Protein AF-0000000087535289 (afdb_homodimer)

Radius of gyration: 21.06 Å; Cα contacts (8 Å, |Δi|>4): 616; chains: 2; bounding box: 40×58×41 Å

Solvent-accessible surface area (backbone atoms only — not comparable to full-atom values): 17801 Å² total; per-residue (Å²): 104,46,40,67,50,46,53,49,51,35,57,77,65,70,49,74,66,48,78,40,79,44,72,70,62,78,38,67,66,52,47,69,68,46,81,62,96,52,69,89,23,32,51,33,56,45,58,28,19,29,80,80,69,73,44,33,35,36,41,37,36,50,59,49,60,82,82,55,64,70,59,48,24,66,76,67,70,53,60,63,71,44,66,51,50,65,64,51,36,33,72,41,31,62,34,53,88,73,19,60,31,79,62,20,54,78,40,31,84,80,61,52,58,46,36,35,37,36,48,68,35,69,36,94,89,24,31,35,30,40,25,43,44,32,46,42,33,36,35,34,31,44,33,67,54,53,51,48,54,45,42,74,70,71,33,65,79,43,77,39,83,85,129,104,48,40,67,50,46,54,49,50,34,58,75,66,71,47,72,67,48,79,41,80,42,72,69,64,77,38,67,66,51,48,70,67,48,79,60,96,52,69,88,24,34,51,33,57,46,58,29,21,30,81,80,68,72,45,33,35,36,40,38,36,50,59,51,60,81,82,54,65,70,59,50,24,67,75,67,71,54,60,64,71,44,66,52,48,67,65,51,37,33,73,41,30,62,34,53,89,74,20,60,32,78,62,21,55,79,39,30,85,81,62,53,59,45,38,36,37,37,47,69,36,69,38,92,90,25,33,36,30,36,26,42,45,32,47,41,33,34,35,35,30,44,32,67,55,54,52,48,54,43,42,75,67,72,34,64,78,42,76,38,83,85,128

Nearest PDB structures (foldseek):
  1vki-assembly1_A  TM=9.176E-01  e=1.930E-18  Agrobacterium fabrum str. C58
  8huz-assembly3_B  TM=9.003E-01  e=1.015E-15  Mus musculus
  8huz-assembly5_D  TM=8.747E-01  e=2.350E-15  Mus musculus
  8huz-assembly2_A  TM=8.535E-01  e=5.806E-15  Mus musculus
  8huz-assembly1_F  TM=8.489E-01  e=6.193E-15  Mus musculus

InterPro domains:
  IPR007214 YbaK/aminoacyl-tRNA synthetase-associated domain [PF04073] (22-148)
  IPR036754 YbaK/aminoacyl-tRNA synthetase-associated domain superfamily [G3DSA:3.90.960.10] (1-163)
  IPR036754 YbaK/aminoacyl-tRNA synthetase-associated domain superfamily [SSF55826] (3-162)
  IPR040285 Prolyl-tRNA editing protein ProX/PRXD1 [PTHR31423] (2-163)

Secondary structure (DSSP, 8-state):
--HHHHHHHHHHTT--EEEEE-----SHHHHHHS--S-GGGBEEEEEEEETTS--EEEEEEETT----HHHHHHHHTPPPEEEPPHHHIIIII---TT---GGGGGG-TT--EEEEEEGGGGSTT-EEEE-SSSTTEEEEEEHHHHHHHHHHTT--EEEE---/--HHHHHHHHHHTT--EEEEE-----SHHHHHHS--S-GGGBEEEEEEEETTS--EEEEEEETT----HHHHHHHHTPPPEEEPPHHHIIIII---TT---GGGGGG-TT--EEEEEEGGGGSTT-EEEE-SSSTTEEEEEEHHHHHHHHHHTT--EEEE---

Structure (mmCIF, N/CA/C/O backbone):
data_AF-0000000087535289-model_v1
#
loop_
_entity.id
_entity.type
_entity.pdbx_description
1 polymer 'Prolyl-tRNA deacylase proX'
#
loop_
_atom_site.group_PDB
_atom_site.id
_atom_site.type_symbol
_atom_site.label_atom_id
_atom_site.label_alt_id
_atom_site.label_comp_id
_atom_site.label_asym_id
_atom_site.label_entity_id
_atom_site.label_seq_id
_atom_site.pdbx_PDB_ins_code
_atom_site.Cartn_x
_atom_site.Cartn_y
_atom_site.Cartn_z
_atom_site.occupancy
_atom_site.B_iso_or_equiv
_atom_site.auth_seq_id
_atom_site.auth_comp_id
_atom_site.auth_asym_id
_atom_site.auth_atom_id
_atom_site.pdbx_PDB_model_num
ATOM 1 N N . MET A 1 1 ? 6.93 -25.406 -0.529 1 95.94 1 MET A N 1
ATOM 2 C CA . MET A 1 1 ? 8.25 -24.781 -0.531 1 95.94 1 MET A CA 1
ATOM 3 C C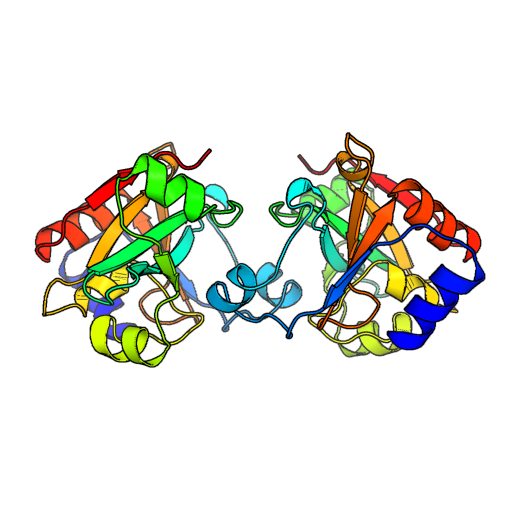 . MET A 1 1 ? 8.25 -23.531 0.346 1 95.94 1 MET A C 1
ATOM 5 O O . MET A 1 1 ? 7.301 -22.75 0.328 1 95.94 1 MET A O 1
ATOM 9 N N . ASN A 1 2 ? 9.273 -23.469 1.244 1 97.62 2 ASN A N 1
ATOM 10 C CA . ASN A 1 2 ? 9.516 -22.266 2.01 1 97.62 2 ASN A CA 1
ATOM 11 C C . ASN A 1 2 ? 10.539 -21.359 1.319 1 97.62 2 ASN A C 1
ATOM 13 O O . ASN A 1 2 ? 10.914 -21.609 0.173 1 97.62 2 ASN A O 1
ATOM 17 N N . LYS A 1 3 ? 10.93 -20.328 1.919 1 98.31 3 LYS A N 1
ATOM 18 C CA . LYS A 1 3 ? 11.836 -19.328 1.356 1 98.31 3 LYS A CA 1
ATOM 19 C C . LYS A 1 3 ? 13.125 -19.969 0.853 1 98.31 3 LYS A C 1
ATOM 21 O O . LYS A 1 3 ? 13.531 -19.75 -0.289 1 98.31 3 LYS A O 1
ATOM 26 N N . GLN A 1 4 ? 13.719 -20.797 1.695 1 98.44 4 GLN A N 1
ATOM 27 C CA . GLN A 1 4 ? 14.969 -21.453 1.33 1 98.44 4 GLN A CA 1
ATOM 28 C C . GLN A 1 4 ? 14.773 -22.406 0.163 1 98.44 4 GLN A C 1
ATOM 30 O O . GLN A 1 4 ? 15.633 -22.516 -0.713 1 98.44 4 GLN A O 1
ATOM 35 N N . ASP A 1 5 ? 13.664 -23.078 0.192 1 98.56 5 ASP A N 1
ATOM 36 C CA . ASP A 1 5 ? 13.344 -23.969 -0.914 1 98.56 5 ASP A CA 1
ATOM 37 C C . ASP A 1 5 ? 13.266 -23.203 -2.234 1 98.56 5 ASP A C 1
ATOM 39 O O . ASP A 1 5 ? 13.727 -23.703 -3.268 1 98.56 5 ASP A O 1
ATOM 43 N N . ILE A 1 6 ? 12.688 -22.016 -2.199 1 98.62 6 ILE A N 1
ATOM 44 C CA . ILE A 1 6 ? 12.57 -21.203 -3.396 1 98.62 6 ILE A CA 1
ATOM 45 C C . ILE A 1 6 ? 13.953 -20.797 -3.887 1 98.62 6 ILE A C 1
ATOM 47 O O . ILE A 1 6 ? 14.258 -20.906 -5.078 1 98.62 6 ILE A O 1
ATOM 51 N N . TYR A 1 7 ? 14.812 -20.359 -2.949 1 98.62 7 TYR A N 1
ATOM 52 C CA . TYR A 1 7 ? 16.172 -19.984 -3.324 1 98.62 7 TYR A CA 1
ATOM 53 C C . TYR A 1 7 ? 16.891 -21.141 -3.977 1 98.62 7 TYR A C 1
ATOM 55 O O . TYR A 1 7 ? 17.531 -20.984 -5.023 1 98.62 7 TYR A O 1
ATOM 63 N N . ASN A 1 8 ? 16.781 -22.312 -3.373 1 98.62 8 ASN A N 1
ATOM 64 C CA . ASN A 1 8 ? 17.422 -23.5 -3.912 1 98.62 8 ASN A CA 1
ATOM 65 C C . ASN A 1 8 ? 16.906 -23.844 -5.301 1 98.62 8 ASN A C 1
ATOM 67 O O . ASN A 1 8 ? 17.672 -24.172 -6.199 1 98.62 8 ASN A O 1
ATOM 71 N N . TYR A 1 9 ? 15.602 -23.75 -5.402 1 98.44 9 TYR A N 1
ATOM 72 C CA . TYR A 1 9 ? 14.969 -24.047 -6.684 1 98.44 9 TYR A CA 1
ATOM 73 C C . TYR A 1 9 ? 15.508 -23.141 -7.781 1 98.44 9 TYR A C 1
ATOM 75 O O . TYR A 1 9 ? 15.859 -23.609 -8.867 1 98.44 9 TYR A O 1
ATOM 83 N N . LEU A 1 10 ? 15.602 -21.828 -7.547 1 98.62 10 LEU A N 1
ATOM 84 C CA . LEU A 1 10 ? 16.078 -20.875 -8.539 1 98.62 10 LEU A CA 1
ATOM 85 C C . LEU A 1 10 ? 17.531 -21.141 -8.891 1 98.62 10 LEU A C 1
ATOM 87 O O . LEU A 1 10 ? 17.906 -21.109 -10.062 1 98.62 10 LEU A O 1
ATOM 91 N N . LYS A 1 11 ? 18.281 -21.438 -7.891 1 98.38 11 LYS A N 1
ATOM 92 C CA . LYS A 1 11 ? 19.703 -21.719 -8.086 1 98.38 11 LYS A CA 1
ATOM 93 C C . LYS A 1 11 ? 19.922 -23.016 -8.859 1 98.38 11 LYS A C 1
ATOM 95 O O . LYS A 1 11 ? 20.672 -23.047 -9.844 1 98.38 11 LYS A O 1
ATOM 100 N N . GLU A 1 12 ? 19.281 -24.031 -8.477 1 98.12 12 GLU A N 1
ATOM 101 C CA . GLU A 1 12 ? 19.438 -25.359 -9.078 1 98.12 12 GLU A CA 1
ATOM 102 C C . GLU A 1 12 ? 18.984 -25.359 -10.539 1 98.12 12 GLU A C 1
ATOM 104 O O . GLU A 1 12 ? 19.516 -26.125 -11.352 1 98.12 12 GLU A O 1
ATOM 109 N N . ASN A 1 13 ? 18.031 -24.516 -10.836 1 98.06 13 ASN A N 1
ATOM 110 C CA . ASN A 1 13 ? 17.531 -24.453 -12.203 1 98.06 13 ASN A CA 1
ATOM 111 C C . ASN A 1 13 ? 18.188 -23.344 -13 1 98.06 13 ASN A C 1
ATOM 113 O O . ASN A 1 13 ? 17.781 -23.031 -14.117 1 98.06 13 ASN A O 1
ATOM 117 N N . ASN A 1 14 ? 19.203 -22.719 -12.477 1 98.25 14 ASN A N 1
ATOM 118 C CA . ASN A 1 14 ? 20.016 -21.672 -13.109 1 98.25 14 ASN A CA 1
ATOM 119 C C . ASN A 1 14 ? 19.141 -20.516 -13.609 1 98.25 14 ASN A C 1
ATOM 121 O O . ASN A 1 14 ? 19.312 -20.047 -14.734 1 98.25 14 ASN A O 1
ATOM 125 N N . ILE A 1 15 ? 18.188 -20.172 -12.805 1 98.62 15 ILE A N 1
ATOM 126 C CA . ILE A 1 15 ? 17.312 -19.047 -13.133 1 98.62 15 ILE A CA 1
ATOM 127 C C . ILE A 1 15 ? 17.906 -17.75 -12.586 1 98.62 15 ILE A C 1
ATOM 129 O O . ILE A 1 15 ? 18.219 -17.656 -11.391 1 98.62 15 ILE A O 1
ATOM 133 N N . TRP A 1 16 ? 18.062 -16.766 -13.453 1 98.75 16 TRP A N 1
ATOM 134 C CA . TRP A 1 16 ? 18.594 -15.477 -13.008 1 98.75 16 TRP A CA 1
ATOM 135 C C . TRP A 1 16 ? 17.688 -14.852 -11.945 1 98.75 16 TRP A C 1
ATOM 137 O O . TRP A 1 16 ? 16.469 -14.828 -12.102 1 98.75 16 TRP A O 1
ATOM 147 N N . HIS A 1 17 ? 18.266 -14.43 -10.938 1 98.81 17 HIS A N 1
ATOM 148 C CA . HIS A 1 17 ? 17.516 -13.734 -9.906 1 98.81 17 HIS A CA 1
ATOM 149 C C . HIS A 1 17 ? 18.422 -12.859 -9.047 1 98.81 17 HIS A C 1
ATOM 151 O O . HIS A 1 17 ? 19.641 -13.078 -9 1 98.81 17 HIS A O 1
ATOM 157 N N . GLU A 1 18 ? 17.875 -11.828 -8.516 1 98.38 18 GLU A N 1
ATOM 158 C CA . GLU A 1 18 ? 18.469 -11.023 -7.453 1 98.38 18 GLU A CA 1
ATOM 159 C C . GLU A 1 18 ? 17.609 -11.047 -6.195 1 98.38 18 GLU A C 1
ATOM 161 O O . GLU A 1 18 ? 16.391 -11.195 -6.281 1 98.38 18 GLU A O 1
ATOM 166 N N . ILE A 1 19 ? 18.297 -10.953 -5.031 1 98.19 19 ILE A N 1
ATOM 167 C CA . ILE A 1 19 ? 17.562 -11.016 -3.768 1 98.19 19 ILE A CA 1
ATOM 168 C C . ILE A 1 19 ? 17.797 -9.719 -2.984 1 98.19 19 ILE A C 1
ATOM 170 O O . ILE A 1 19 ? 18.922 -9.234 -2.881 1 98.19 19 ILE A O 1
ATOM 174 N N . THR A 1 20 ? 16.688 -9.141 -2.562 1 97.56 20 THR A N 1
ATOM 175 C CA . THR A 1 20 ? 16.719 -8.078 -1.571 1 97.56 20 THR A CA 1
ATOM 176 C C . THR A 1 20 ? 16.156 -8.555 -0.238 1 97.56 20 THR A C 1
ATOM 178 O O . THR A 1 20 ? 14.953 -8.789 -0.118 1 97.56 20 THR A O 1
ATOM 181 N N . GLU A 1 21 ? 17.016 -8.703 0.751 1 97.38 21 GLU A N 1
ATOM 182 C CA . GLU A 1 21 ? 16.547 -9.047 2.09 1 97.38 21 GLU A CA 1
ATOM 183 C C . GLU A 1 21 ? 16.062 -7.805 2.834 1 97.38 21 GLU A C 1
ATOM 185 O O . GLU A 1 21 ? 16.672 -6.734 2.729 1 97.38 21 GLU A O 1
ATOM 190 N N . HIS A 1 22 ? 15.008 -7.961 3.551 1 96.75 22 HIS A N 1
ATOM 191 C CA . HIS A 1 22 ? 14.445 -6.867 4.336 1 96.75 22 HIS A CA 1
ATOM 192 C C . HIS A 1 22 ? 13.586 -7.395 5.48 1 96.75 22 HIS A C 1
ATOM 194 O O . HIS A 1 22 ? 13.289 -8.594 5.539 1 96.75 22 HIS A O 1
ATOM 200 N N . LYS A 1 23 ? 13.258 -6.551 6.41 1 94.62 23 LYS A N 1
ATOM 201 C CA . LYS A 1 23 ? 12.281 -6.914 7.43 1 94.62 23 LYS A CA 1
ATOM 202 C C . LYS A 1 23 ? 10.867 -6.93 6.848 1 94.62 23 LYS A C 1
ATOM 204 O O . LYS A 1 23 ? 10.625 -6.375 5.777 1 94.62 23 LYS A O 1
ATOM 209 N N . ALA A 1 24 ? 9.969 -7.637 7.488 1 93.25 24 ALA A N 1
ATOM 210 C CA . ALA A 1 24 ? 8.562 -7.516 7.109 1 93.25 24 ALA A CA 1
ATOM 211 C C . ALA A 1 24 ? 8.086 -6.074 7.238 1 93.25 24 ALA A C 1
ATOM 213 O O . ALA A 1 24 ? 8.445 -5.375 8.188 1 93.25 24 ALA A O 1
ATOM 214 N N . VAL A 1 25 ? 7.359 -5.602 6.238 1 88.5 25 VAL A N 1
ATOM 215 C CA . VAL A 1 25 ? 6.957 -4.199 6.176 1 88.5 25 VAL A CA 1
ATOM 216 C C . VAL A 1 25 ? 5.473 -4.074 6.52 1 88.5 25 VAL A C 1
ATOM 218 O O . VAL A 1 25 ? 4.633 -4.754 5.926 1 88.5 25 VAL A O 1
ATOM 221 N N . TYR A 1 26 ? 5.215 -3.129 7.484 1 83 26 TYR A N 1
ATOM 222 C CA . TYR A 1 26 ? 3.826 -3.012 7.918 1 83 26 TYR A CA 1
ATOM 223 C C . TYR A 1 26 ? 3.352 -1.565 7.84 1 83 26 TYR A C 1
ATOM 225 O O . TYR A 1 26 ? 2.176 -1.277 8.078 1 83 26 TYR A O 1
ATOM 233 N N . ASN A 1 27 ? 4.312 -0.679 7.52 1 84.81 27 ASN A N 1
ATOM 234 C CA . ASN A 1 27 ? 3.971 0.733 7.398 1 84.81 27 ASN A CA 1
ATOM 235 C C . ASN A 1 27 ? 4.848 1.436 6.363 1 84.81 27 ASN A C 1
ATOM 237 O O . ASN A 1 27 ? 5.797 0.846 5.844 1 84.81 27 ASN A O 1
ATOM 241 N N . MET A 1 28 ? 4.555 2.613 6.133 1 86.25 28 MET A N 1
ATOM 242 C CA . MET A 1 28 ? 5.215 3.357 5.062 1 86.25 28 MET A CA 1
ATOM 243 C C . MET A 1 28 ? 6.684 3.602 5.398 1 86.25 28 MET A C 1
ATOM 245 O O . MET A 1 28 ? 7.535 3.576 4.512 1 86.25 28 MET A O 1
ATOM 249 N N . ALA A 1 29 ? 6.961 3.908 6.625 1 86.75 29 ALA A N 1
ATOM 250 C CA . ALA A 1 29 ? 8.344 4.141 7.031 1 86.75 29 ALA A CA 1
ATOM 251 C C . ALA A 1 29 ? 9.211 2.906 6.777 1 86.75 29 ALA A C 1
ATOM 253 O O . ALA A 1 29 ? 10.305 3.012 6.227 1 86.75 29 ALA A O 1
ATOM 254 N N . GLU A 1 30 ? 8.648 1.807 7.133 1 88.06 30 GLU A N 1
ATOM 255 C CA . GLU A 1 30 ? 9.344 0.543 6.902 1 88.06 30 GLU A CA 1
ATOM 256 C C . GLU A 1 30 ? 9.484 0.254 5.41 1 88.06 30 GLU A C 1
ATOM 258 O O . GLU A 1 30 ? 10.516 -0.251 4.965 1 88.06 30 GLU A O 1
ATOM 263 N N . LEU A 1 31 ? 8.461 0.57 4.695 1 86.5 31 LEU A N 1
ATOM 264 C CA . LEU A 1 31 ? 8.492 0.37 3.25 1 86.5 31 LEU A CA 1
ATOM 265 C C . LEU A 1 31 ? 9.609 1.191 2.613 1 86.5 31 LEU A C 1
ATOM 267 O O . LEU A 1 31 ? 10.312 0.706 1.727 1 86.5 31 LEU A O 1
ATOM 271 N N . ALA A 1 32 ? 9.773 2.336 3.062 1 81.75 32 ALA A N 1
ATOM 272 C CA . ALA A 1 32 ? 10.758 3.258 2.5 1 81.75 32 ALA A CA 1
ATOM 273 C C . ALA A 1 32 ? 12.18 2.785 2.789 1 81.75 32 ALA A C 1
ATOM 275 O O . ALA A 1 32 ? 13.133 3.201 2.119 1 81.75 32 ALA A O 1
ATOM 276 N N . GLU A 1 33 ? 12.32 1.95 3.777 1 84.94 33 GLU A N 1
ATOM 277 C CA . GLU A 1 33 ? 13.633 1.439 4.164 1 84.94 33 GLU A CA 1
ATOM 278 C C . GLU A 1 33 ? 14.055 0.27 3.281 1 84.94 33 GLU A C 1
ATOM 280 O O . GLU A 1 33 ? 15.219 -0.125 3.275 1 84.94 33 GLU A O 1
ATOM 285 N N . VAL A 1 34 ? 13.086 -0.25 2.639 1 88 34 VAL A N 1
ATOM 286 C CA . VAL A 1 34 ? 13.375 -1.396 1.782 1 88 34 VAL A CA 1
ATOM 287 C C . VAL A 1 34 ? 14 -0.917 0.472 1 88 34 VAL A C 1
ATOM 289 O O . VAL A 1 34 ? 13.43 -0.073 -0.221 1 88 34 VAL A O 1
ATOM 292 N N . ASP A 1 35 ? 15.164 -1.451 0.201 1 86.5 35 ASP A N 1
ATOM 293 C CA . ASP A 1 35 ? 15.789 -1.173 -1.085 1 86.5 35 ASP A CA 1
ATOM 294 C C . ASP A 1 35 ? 15.008 -1.812 -2.23 1 86.5 35 ASP A C 1
ATOM 296 O O . ASP A 1 35 ? 14.688 -3 -2.18 1 86.5 35 ASP A O 1
ATOM 300 N N . THR A 1 36 ? 14.641 -0.962 -3.139 1 89.06 36 THR A N 1
ATOM 301 C CA . THR A 1 36 ? 13.938 -1.449 -4.316 1 89.06 36 THR A CA 1
ATOM 302 C C . THR A 1 36 ? 14.695 -1.099 -5.59 1 89.06 36 THR A C 1
ATOM 304 O O . THR A 1 36 ? 14.477 -0.042 -6.184 1 89.06 36 THR A O 1
ATOM 307 N N . PRO A 1 37 ? 15.578 -1.995 -5.938 1 93.38 37 PRO A N 1
ATOM 308 C CA . PRO A 1 37 ? 16.422 -1.711 -7.109 1 93.38 37 PRO A CA 1
ATOM 309 C C . PRO A 1 37 ? 15.594 -1.513 -8.383 1 93.38 37 PRO A C 1
ATOM 311 O O . PRO A 1 37 ? 16.047 -0.83 -9.305 1 93.38 37 PRO A O 1
ATOM 314 N N . TYR A 1 38 ? 14.43 -2.084 -8.469 1 94.19 38 TYR A N 1
ATOM 315 C CA . TYR A 1 38 ? 13.547 -1.966 -9.625 1 94.19 38 TYR A CA 1
ATOM 316 C C . TYR A 1 38 ? 12.141 -1.547 -9.195 1 94.19 38 TYR A C 1
ATOM 318 O O . TYR A 1 38 ? 11.211 -2.355 -9.227 1 94.19 38 TYR A O 1
ATOM 326 N N . PRO A 1 39 ? 11.914 -0.285 -8.938 1 89.88 39 PRO A N 1
ATOM 327 C CA . PRO A 1 39 ? 10.625 0.168 -8.398 1 89.88 39 PRO A CA 1
ATOM 328 C C . PRO A 1 39 ? 9.453 -0.138 -9.328 1 89.88 39 PRO A C 1
ATOM 330 O O . PRO A 1 39 ? 8.352 -0.431 -8.859 1 89.88 39 PRO A O 1
ATOM 333 N N . GLU A 1 40 ? 9.695 -0.127 -10.617 1 91.06 40 GLU A N 1
ATOM 334 C CA . GLU A 1 40 ? 8.641 -0.339 -11.602 1 91.06 40 GLU A CA 1
ATOM 335 C C . GLU A 1 40 ? 8.266 -1.814 -11.695 1 91.06 40 GLU A C 1
ATOM 337 O O . GLU A 1 40 ? 7.242 -2.162 -12.297 1 91.06 40 GLU A O 1
ATOM 342 N N . ALA A 1 41 ? 9.078 -2.664 -11.094 1 96 41 ALA A N 1
ATOM 343 C CA . ALA A 1 41 ? 8.867 -4.105 -11.203 1 96 41 ALA A CA 1
ATOM 344 C C . ALA A 1 41 ? 8.242 -4.664 -9.93 1 96 41 ALA A C 1
ATOM 346 O O . ALA A 1 41 ? 7.934 -5.855 -9.852 1 96 41 ALA A O 1
ATOM 347 N N . ASP A 1 42 ? 8.016 -3.801 -8.938 1 94.38 42 ASP A N 1
ATOM 348 C CA . ASP A 1 42 ? 7.426 -4.246 -7.68 1 94.38 42 ASP A CA 1
ATOM 349 C C . ASP A 1 42 ? 5.992 -4.723 -7.887 1 94.38 42 ASP A C 1
ATOM 351 O O . ASP A 1 42 ? 5.199 -4.051 -8.547 1 94.38 42 ASP A O 1
ATOM 355 N N . ALA A 1 43 ? 5.711 -5.867 -7.289 1 96.06 43 ALA A N 1
ATOM 356 C CA . ALA A 1 43 ? 4.398 -6.457 -7.547 1 96.06 43 ALA A CA 1
ATOM 357 C C . ALA A 1 43 ? 3.568 -6.523 -6.27 1 96.06 43 ALA A C 1
ATOM 359 O O . ALA A 1 43 ? 4.117 -6.613 -5.168 1 96.06 43 ALA A O 1
ATOM 360 N N . LYS A 1 44 ? 2.328 -6.398 -6.523 1 92.94 44 LYS A N 1
ATOM 361 C CA . LYS A 1 44 ? 1.283 -6.66 -5.535 1 92.94 44 LYS A CA 1
ATOM 362 C C . LYS A 1 44 ? 0.438 -7.867 -5.938 1 92.94 44 LYS A C 1
ATOM 364 O O . LYS A 1 44 ? 0.204 -8.102 -7.125 1 92.94 44 LYS A O 1
ATOM 369 N N . ASN A 1 45 ? 0.001 -8.641 -4.918 1 96.62 45 ASN A N 1
ATOM 370 C CA . ASN A 1 45 ? -0.668 -9.906 -5.184 1 96.62 45 ASN A CA 1
ATOM 371 C C . ASN A 1 45 ? -1.987 -10.016 -4.422 1 96.62 45 ASN A C 1
ATOM 373 O O . ASN A 1 45 ? -2.031 -9.789 -3.213 1 96.62 45 ASN A O 1
ATOM 377 N N . LEU A 1 46 ? -3.021 -10.344 -5.121 1 96.94 46 LEU A N 1
ATOM 378 C CA . LEU A 1 46 ? -4.336 -10.578 -4.535 1 96.94 46 LEU A CA 1
ATOM 379 C C . LEU A 1 46 ? -4.746 -12.039 -4.68 1 96.94 46 LEU A C 1
ATOM 381 O O . LEU A 1 46 ? -4.77 -12.57 -5.793 1 96.94 46 LEU A O 1
ATOM 385 N N . PHE A 1 47 ? -5.004 -12.68 -3.555 1 98.12 47 PHE A N 1
ATOM 386 C CA . PHE A 1 47 ? -5.504 -14.047 -3.543 1 98.12 47 PHE A CA 1
ATOM 387 C C . PHE A 1 47 ? -7 -1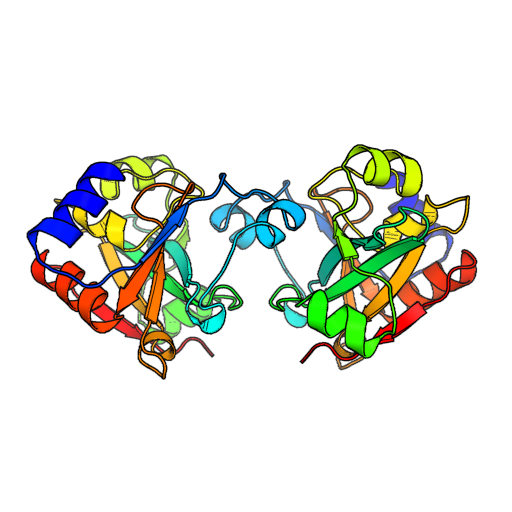4.078 -3.252 1 98.12 47 PHE A C 1
ATOM 389 O O . PHE A 1 47 ? -7.422 -13.812 -2.123 1 98.12 47 PHE A O 1
ATOM 396 N N . VAL A 1 48 ? -7.762 -14.391 -4.332 1 97.94 48 VAL A N 1
ATOM 397 C CA . VAL A 1 48 ? -9.211 -14.273 -4.234 1 97.94 48 VAL A CA 1
ATOM 398 C C . VAL A 1 48 ? -9.867 -15.594 -4.637 1 97.94 48 VAL A C 1
ATOM 400 O O . VAL A 1 48 ? -9.203 -16.484 -5.184 1 97.94 48 VAL A O 1
ATOM 403 N N . ARG A 1 49 ? -11.102 -15.695 -4.258 1 97.56 49 ARG A N 1
ATOM 404 C CA . ARG A 1 49 ? -11.867 -16.906 -4.562 1 97.56 49 ARG A CA 1
ATOM 405 C C . ARG A 1 49 ? -13.273 -16.547 -5.055 1 97.56 49 ARG A C 1
ATOM 407 O O . ARG A 1 49 ? -13.766 -15.453 -4.797 1 97.56 49 ARG A O 1
ATOM 414 N N . ASP A 1 50 ? -13.82 -17.5 -5.82 1 96.31 50 ASP A N 1
ATOM 415 C CA . ASP A 1 50 ? -15.203 -17.297 -6.246 1 96.31 50 ASP A CA 1
ATOM 416 C C . ASP A 1 50 ? -16.188 -17.578 -5.109 1 96.31 50 ASP A C 1
ATOM 418 O O . ASP A 1 50 ? -15.789 -18.094 -4.059 1 96.31 50 ASP A O 1
ATOM 422 N N . ASP A 1 51 ? -17.422 -17.188 -5.273 1 94.5 51 ASP A N 1
ATOM 423 C CA . ASP A 1 51 ? -18.422 -17.266 -4.215 1 94.5 51 ASP A CA 1
ATOM 424 C C . ASP A 1 51 ? -18.781 -18.719 -3.9 1 94.5 51 ASP A C 1
ATOM 426 O O . ASP A 1 51 ? -19.328 -19 -2.832 1 94.5 51 ASP A O 1
ATOM 430 N N . LYS A 1 52 ? -18.391 -19.625 -4.812 1 91.88 52 LYS A N 1
ATOM 431 C CA . LYS A 1 52 ? -18.656 -21.031 -4.578 1 91.88 52 LYS A CA 1
ATOM 432 C C . LYS A 1 52 ? -17.453 -21.703 -3.891 1 91.88 52 LYS A C 1
ATOM 434 O O . LYS A 1 52 ? -17.531 -22.859 -3.504 1 91.88 52 LYS A O 1
ATOM 439 N N . LYS A 1 53 ? -16.422 -20.922 -3.723 1 87.81 53 LYS A N 1
ATOM 440 C CA . LYS A 1 53 ? -15.211 -21.391 -3.066 1 87.81 53 LYS A CA 1
ATOM 441 C C . LYS A 1 53 ? -14.625 -22.609 -3.779 1 87.81 53 LYS A C 1
ATOM 443 O O . LYS A 1 53 ? -14.102 -23.516 -3.137 1 87.81 53 LYS A O 1
ATOM 448 N N . LYS A 1 54 ? -14.812 -22.609 -5.039 1 89.94 54 LYS A N 1
ATOM 449 C CA . LYS A 1 54 ? -14.32 -23.719 -5.848 1 89.94 54 LYS A CA 1
ATOM 450 C C . LYS A 1 54 ? -13.078 -23.312 -6.633 1 89.94 54 LYS A C 1
ATOM 452 O O . LYS A 1 54 ? -12.227 -24.156 -6.934 1 89.94 54 LYS A O 1
ATOM 457 N N . ASN A 1 55 ? -13.102 -22.156 -6.988 1 94.94 55 ASN A N 1
ATOM 458 C CA . ASN A 1 55 ? -11.984 -21.625 -7.77 1 94.94 55 ASN A CA 1
ATOM 459 C C . ASN A 1 55 ? -11.242 -20.516 -7.02 1 94.94 55 ASN A C 1
ATOM 461 O O . ASN A 1 55 ? -11.867 -19.688 -6.352 1 94.94 55 ASN A O 1
ATOM 465 N N . PHE A 1 56 ? -9.922 -20.609 -7.113 1 98.25 56 PHE A N 1
ATOM 466 C CA . PHE A 1 56 ? -9.047 -19.609 -6.523 1 98.25 56 PHE A CA 1
ATOM 467 C C . PHE A 1 56 ? -8.258 -18.875 -7.602 1 98.25 56 PHE A C 1
ATOM 469 O O . PHE A 1 56 ? -7.895 -19.469 -8.617 1 98.25 56 PHE A O 1
ATOM 476 N N . TYR A 1 57 ? -8.062 -17.594 -7.348 1 98.31 57 TYR A N 1
ATOM 477 C CA . TYR A 1 57 ? -7.363 -16.75 -8.305 1 98.31 57 TYR A CA 1
ATOM 478 C C . TYR A 1 57 ? -6.246 -15.961 -7.629 1 98.31 57 TYR A C 1
ATOM 480 O O . TYR A 1 57 ? -6.418 -15.453 -6.52 1 98.31 57 TYR A O 1
ATOM 488 N N . LEU A 1 58 ? -5.141 -15.938 -8.289 1 98.56 58 LEU A N 1
ATOM 489 C CA . LEU A 1 58 ? -4.031 -15.07 -7.902 1 98.56 58 LEU A CA 1
ATOM 490 C C . LEU A 1 58 ? -3.795 -13.984 -8.945 1 98.56 58 LEU A C 1
ATOM 492 O O . LEU A 1 58 ? -3.502 -14.289 -10.109 1 98.56 58 LEU A O 1
ATOM 496 N N . ILE A 1 59 ? -3.992 -12.766 -8.5 1 97.81 59 ILE A N 1
ATOM 497 C CA . ILE A 1 59 ? -3.84 -11.625 -9.391 1 97.81 59 ILE A CA 1
ATOM 498 C C . ILE A 1 59 ? -2.594 -10.828 -9.008 1 97.81 59 ILE A C 1
ATOM 500 O O . ILE A 1 59 ? -2.496 -10.32 -7.887 1 97.81 59 ILE A O 1
ATOM 504 N N . THR A 1 60 ? -1.614 -10.742 -9.93 1 97.94 60 THR A N 1
ATOM 505 C CA . THR A 1 60 ? -0.377 -10.008 -9.703 1 97.94 60 THR A CA 1
ATOM 506 C C . THR A 1 60 ? -0.326 -8.75 -10.562 1 97.94 60 THR A C 1
ATOM 508 O O . THR A 1 60 ? -0.369 -8.828 -11.789 1 97.94 60 THR A O 1
ATOM 511 N N . VAL A 1 61 ? -0.278 -7.582 -9.867 1 96.12 61 VAL A N 1
ATOM 512 C CA . VAL A 1 61 ? -0.254 -6.285 -10.539 1 96.12 61 VAL A CA 1
ATOM 513 C C . VAL A 1 61 ? 0.858 -5.422 -9.945 1 96.12 61 VAL A C 1
ATOM 515 O O . VAL A 1 61 ? 1.482 -5.797 -8.953 1 96.12 61 VAL A O 1
ATOM 518 N N . ARG A 1 62 ? 1.099 -4.324 -10.641 1 93.19 62 ARG A N 1
ATOM 519 C CA . ARG A 1 62 ? 2.072 -3.381 -10.102 1 93.19 62 ARG A CA 1
ATOM 520 C C . ARG A 1 62 ? 1.667 -2.918 -8.703 1 93.19 62 ARG A C 1
ATOM 522 O O . ARG A 1 62 ? 0.481 -2.725 -8.43 1 93.19 62 ARG A O 1
ATOM 529 N N . GLY A 1 63 ? 2.643 -2.666 -7.895 1 89.5 63 GLY A N 1
ATOM 530 C CA . GLY A 1 63 ? 2.436 -2.33 -6.496 1 89.5 63 GLY A CA 1
ATOM 531 C C . GLY A 1 63 ? 1.557 -1.109 -6.301 1 89.5 63 GLY A C 1
ATOM 532 O O . GLY A 1 63 ? 0.848 -1.004 -5.297 1 89.5 63 GLY A O 1
ATOM 533 N N . ASP A 1 64 ? 1.521 -0.231 -7.246 1 82.56 64 ASP A N 1
ATOM 534 C CA . ASP A 1 64 ? 0.804 1.029 -7.082 1 82.56 64 ASP A CA 1
ATOM 535 C C . ASP A 1 64 ? -0.571 0.968 -7.742 1 82.56 64 ASP A C 1
ATOM 537 O O . ASP A 1 64 ? -1.321 1.946 -7.719 1 82.56 64 ASP A O 1
ATOM 541 N N . LYS A 1 65 ? -0.91 -0.214 -8.219 1 85.5 65 LYS A N 1
ATOM 542 C CA . LYS A 1 65 ? -2.176 -0.343 -8.938 1 85.5 65 LYS A CA 1
ATOM 543 C C . LYS A 1 65 ? -3.285 -0.834 -8.008 1 85.5 65 LYS A C 1
ATOM 545 O O . LYS A 1 65 ? -3.053 -1.694 -7.156 1 85.5 65 LYS A O 1
ATOM 550 N N . ARG A 1 66 ? -4.453 -0.181 -8.227 1 82.31 66 ARG A N 1
ATOM 551 C CA . ARG A 1 66 ? -5.648 -0.668 -7.547 1 82.31 66 ARG A CA 1
ATOM 552 C C . ARG A 1 66 ? -6.418 -1.648 -8.43 1 82.31 66 ARG A C 1
ATOM 554 O O . ARG A 1 66 ? -6.555 -1.432 -9.633 1 82.31 66 ARG A O 1
ATOM 561 N N . VAL A 1 67 ? -6.871 -2.73 -7.82 1 88.31 67 VAL A N 1
ATOM 562 C CA . VAL A 1 67 ? -7.648 -3.717 -8.57 1 88.31 67 VAL A CA 1
ATOM 563 C C . VAL A 1 67 ? -9.109 -3.648 -8.148 1 88.31 67 VAL A C 1
ATOM 565 O O . VAL A 1 67 ? -9.438 -3.799 -6.965 1 88.31 67 VAL A O 1
ATOM 568 N N . ASN A 1 68 ? -9.938 -3.336 -9.133 1 87.06 68 ASN A N 1
ATOM 569 C CA . ASN A 1 68 ? -11.383 -3.43 -8.953 1 87.06 68 ASN A CA 1
ATOM 570 C C . ASN A 1 68 ? -11.898 -4.832 -9.258 1 87.06 68 ASN A C 1
ATOM 572 O O . ASN A 1 68 ? -11.992 -5.223 -10.422 1 87.06 68 ASN A O 1
ATOM 576 N N . LEU A 1 69 ? -12.312 -5.566 -8.25 1 91.5 69 LEU A N 1
ATOM 577 C CA . LEU A 1 69 ? -12.664 -6.973 -8.414 1 91.5 69 LEU A CA 1
ATOM 578 C C . LEU A 1 69 ? -13.93 -7.117 -9.258 1 91.5 69 LEU A C 1
ATOM 580 O O . LEU A 1 69 ? -14.086 -8.102 -9.984 1 91.5 69 LEU A O 1
ATOM 584 N N . LYS A 1 70 ? -14.805 -6.145 -9.18 1 89.81 70 LYS A N 1
ATOM 585 C CA . LYS A 1 70 ? -16 -6.188 -10.008 1 89.81 70 LYS A CA 1
ATOM 586 C C . LYS A 1 70 ? -15.648 -6.074 -11.492 1 89.81 70 LYS A C 1
ATOM 588 O O . LYS A 1 70 ? -16.172 -6.824 -12.32 1 89.81 70 LYS A O 1
ATOM 593 N N . GLU A 1 71 ? -14.75 -5.117 -11.742 1 90.81 71 GLU A N 1
ATOM 594 C CA . GLU A 1 71 ? -14.312 -4.957 -13.125 1 90.81 71 GLU A CA 1
ATOM 595 C C . GLU A 1 71 ? -13.516 -6.168 -13.602 1 90.81 71 GLU A C 1
ATOM 597 O O . GLU A 1 71 ? -13.641 -6.594 -14.75 1 90.81 71 GLU A O 1
ATOM 602 N N . PHE A 1 72 ? -12.727 -6.664 -12.727 1 94.44 72 PHE A N 1
ATOM 603 C CA . PHE A 1 72 ? -11.938 -7.848 -13.047 1 94.44 72 PHE A CA 1
ATOM 604 C C . PHE A 1 72 ? -12.836 -9.016 -13.414 1 94.44 72 PHE A C 1
ATOM 606 O O . PHE A 1 72 ? -12.594 -9.703 -14.406 1 94.44 72 PHE A O 1
ATOM 613 N N . ARG A 1 73 ? -13.852 -9.234 -12.609 1 94.25 73 ARG A N 1
ATOM 614 C CA . ARG A 1 73 ? -14.812 -10.305 -12.844 1 94.25 73 ARG A CA 1
ATOM 615 C C . ARG A 1 73 ? -15.453 -10.172 -14.219 1 94.25 73 ARG A C 1
ATOM 617 O O . ARG A 1 73 ? -15.539 -11.148 -14.969 1 94.25 73 ARG A O 1
ATOM 624 N N . LYS A 1 74 ? -15.875 -9.008 -14.562 1 94.25 74 LYS A N 1
ATOM 625 C CA . LYS A 1 74 ? -16.516 -8.758 -15.852 1 94.25 74 LYS A CA 1
ATOM 626 C C . LYS A 1 74 ? -15.562 -9.031 -17 1 94.25 74 LYS A C 1
ATOM 628 O O . LYS A 1 74 ? -15.938 -9.672 -18 1 94.25 74 LYS A O 1
ATOM 633 N N . ALA A 1 75 ? -14.383 -8.625 -16.812 1 94.38 75 ALA A N 1
ATOM 634 C CA . ALA A 1 75 ? -13.391 -8.719 -17.875 1 94.38 75 ALA A CA 1
ATOM 635 C C . ALA A 1 75 ? -12.953 -10.164 -18.094 1 94.38 75 ALA A C 1
ATOM 637 O O . ALA A 1 75 ? -12.57 -10.547 -19.203 1 94.38 75 ALA A O 1
ATOM 638 N N . ASN A 1 76 ? -13.039 -10.977 -17.078 1 94.69 76 ASN A N 1
ATOM 639 C CA . ASN A 1 76 ? -12.461 -12.312 -17.172 1 94.69 76 ASN A CA 1
ATOM 640 C C . ASN A 1 76 ? -13.523 -13.391 -17.016 1 9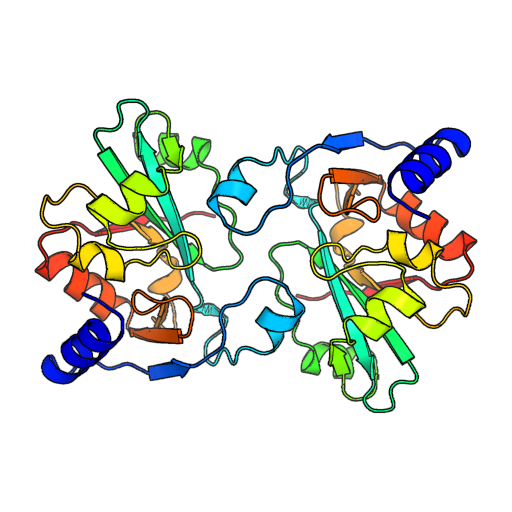4.69 76 ASN A C 1
ATOM 642 O O . ASN A 1 76 ? -13.211 -14.586 -17.062 1 94.69 76 ASN A O 1
ATOM 646 N N . GLY A 1 77 ? -14.711 -12.992 -16.859 1 94.69 77 GLY A N 1
ATOM 647 C CA . GLY A 1 77 ? -15.836 -13.914 -16.828 1 94.69 77 GLY A CA 1
ATOM 648 C C . GLY A 1 77 ? -15.82 -14.828 -15.609 1 94.69 77 GLY A C 1
ATOM 649 O O . GLY A 1 77 ? -16.125 -16.016 -15.719 1 94.69 77 GLY A O 1
ATOM 650 N N . THR A 1 78 ? -15.422 -14.336 -14.469 1 94.5 78 THR A N 1
ATOM 651 C CA . THR A 1 78 ? -15.43 -15.141 -13.25 1 94.5 78 THR A CA 1
ATOM 652 C C . THR A 1 78 ? -16.734 -14.93 -12.477 1 94.5 78 THR A C 1
ATOM 654 O O . THR A 1 78 ? -17.516 -14.039 -12.797 1 94.5 78 THR A O 1
ATOM 657 N N . ARG A 1 79 ? -17.031 -15.797 -11.562 1 95.62 79 ARG A N 1
ATOM 658 C CA . ARG A 1 79 ? -18.078 -15.555 -10.578 1 95.62 79 ARG A CA 1
ATOM 659 C C . ARG A 1 79 ? -17.688 -14.43 -9.625 1 95.62 79 ARG A C 1
ATOM 661 O O . ARG A 1 79 ? -16.547 -13.969 -9.633 1 95.62 79 ARG A O 1
ATOM 668 N N . PRO A 1 80 ? -18.656 -13.984 -8.82 1 95.69 80 PRO A N 1
ATOM 669 C CA . PRO A 1 80 ? -18.281 -12.984 -7.82 1 95.69 80 PRO A CA 1
ATOM 670 C C . PRO A 1 80 ? -17.094 -13.414 -6.977 1 95.69 80 PRO A C 1
ATOM 672 O O . PRO A 1 80 ? -16.969 -14.586 -6.617 1 95.69 80 PRO A O 1
ATOM 675 N N . LEU A 1 81 ? -16.234 -12.438 -6.797 1 96.38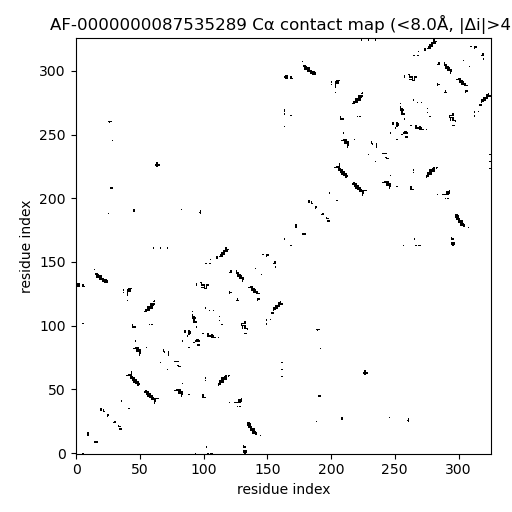 81 LEU A N 1
ATOM 676 C CA . LEU A 1 81 ? -14.961 -12.75 -6.148 1 96.38 81 LEU A CA 1
ATOM 677 C C . LEU A 1 81 ? -14.859 -12.07 -4.785 1 96.38 81 LEU A C 1
ATOM 679 O O . LEU A 1 81 ? -15.352 -10.953 -4.609 1 96.38 81 LEU A O 1
ATOM 683 N N . SER A 1 82 ? -14.297 -12.75 -3.846 1 94.88 82 SER A N 1
ATOM 684 C CA . SER A 1 82 ? -13.867 -12.211 -2.559 1 94.88 82 SER A CA 1
ATOM 685 C C . SER A 1 82 ? -12.5 -12.758 -2.158 1 94.88 82 SER A C 1
ATOM 687 O O . SER A 1 82 ? -12.023 -13.734 -2.744 1 94.88 82 SER A O 1
ATOM 689 N N . PHE A 1 83 ? -11.875 -12.094 -1.26 1 96.31 83 PHE A N 1
ATOM 690 C CA . PHE A 1 83 ? -10.57 -12.57 -0.819 1 96.31 83 PHE A CA 1
ATOM 691 C C . PHE A 1 83 ? -10.688 -13.938 -0.153 1 96.31 83 PHE A C 1
ATOM 693 O O . PHE A 1 83 ? -11.633 -14.18 0.598 1 96.31 83 PHE A O 1
ATOM 700 N N . ALA A 1 84 ? -9.719 -14.734 -0.445 1 96.75 84 ALA A N 1
ATOM 701 C CA . ALA A 1 84 ? -9.672 -16.047 0.201 1 96.75 84 ALA A CA 1
ATOM 702 C C . ALA A 1 84 ? -9.281 -15.914 1.671 1 96.75 84 ALA A C 1
ATOM 704 O O . ALA A 1 84 ? -8.617 -14.953 2.061 1 96.75 84 ALA A O 1
ATOM 705 N N . SER A 1 85 ? -9.695 -16.906 2.504 1 95.19 85 SER A N 1
ATOM 706 C CA . SER A 1 85 ? -9.391 -16.891 3.93 1 95.19 85 SER A CA 1
ATOM 707 C C . SER A 1 85 ? -7.918 -17.188 4.184 1 95.19 85 SER A C 1
ATOM 709 O O . SER A 1 85 ? -7.23 -17.719 3.307 1 95.19 85 SER A O 1
ATOM 711 N N . GLU A 1 86 ? -7.527 -16.797 5.402 1 95.56 86 GLU A N 1
ATOM 712 C CA . GLU A 1 86 ? -6.176 -17.172 5.82 1 95.56 86 GLU A CA 1
ATOM 713 C C . GLU A 1 86 ? -5.977 -18.672 5.777 1 95.56 86 GLU A C 1
ATOM 715 O O . GLU A 1 86 ? -4.895 -19.156 5.43 1 95.56 86 GLU A O 1
ATOM 720 N N . GLU A 1 87 ? -7.016 -19.359 6.125 1 97.12 87 GLU A N 1
ATOM 721 C CA . GLU A 1 87 ? -6.965 -20.812 6.078 1 97.12 87 GLU A CA 1
ATOM 722 C C . GLU A 1 87 ? -6.77 -21.312 4.648 1 97.12 87 GLU A C 1
ATOM 724 O O . GLU A 1 87 ? -5.93 -22.172 4.398 1 97.12 87 GLU A O 1
ATOM 729 N N . ASN A 1 88 ? -7.523 -20.766 3.701 1 97.38 88 ASN A N 1
ATOM 730 C CA . ASN A 1 88 ? -7.34 -21.109 2.297 1 97.38 88 ASN A CA 1
ATOM 731 C C . ASN A 1 88 ? -5.922 -20.812 1.823 1 97.38 88 ASN A C 1
ATOM 733 O O . ASN A 1 88 ? -5.305 -21.625 1.136 1 97.38 88 ASN A O 1
ATOM 737 N N . LEU A 1 89 ? -5.465 -19.656 2.221 1 97.62 89 LEU A N 1
ATOM 738 C CA . LEU A 1 89 ? -4.129 -19.219 1.821 1 97.62 89 LEU A CA 1
ATOM 739 C C . LEU A 1 89 ? -3.072 -20.219 2.293 1 97.62 89 LEU A C 1
ATOM 741 O O . LEU A 1 89 ? -2.213 -20.641 1.513 1 97.62 89 LEU A O 1
ATOM 745 N N . MET A 1 90 ? -3.184 -20.609 3.535 1 98.06 90 MET A N 1
ATOM 746 C CA . MET A 1 90 ? -2.238 -21.547 4.117 1 98.06 90 MET A CA 1
ATOM 747 C C . MET A 1 90 ? -2.391 -22.938 3.482 1 98.06 90 MET A C 1
ATOM 749 O O . MET A 1 90 ? -1.404 -23.531 3.057 1 98.06 90 MET A O 1
ATOM 753 N N . ASP A 1 91 ? -3.561 -23.391 3.328 1 97.81 91 ASP A N 1
ATOM 754 C CA . ASP A 1 91 ? -3.83 -24.75 2.855 1 97.81 91 ASP A CA 1
ATOM 755 C C . ASP A 1 91 ? -3.43 -24.906 1.39 1 97.81 91 ASP A C 1
ATOM 757 O O . ASP A 1 91 ? -2.902 -25.938 0.994 1 97.81 91 ASP A O 1
ATOM 761 N N . ILE A 1 92 ? -3.676 -23.891 0.599 1 97.75 92 ILE A N 1
ATOM 762 C CA . ILE A 1 92 ? -3.521 -24.031 -0.845 1 97.75 92 ILE A CA 1
ATOM 763 C C . ILE A 1 92 ? -2.127 -23.562 -1.261 1 97.75 92 ILE A C 1
ATOM 765 O O . ILE A 1 92 ? -1.467 -24.203 -2.076 1 97.75 92 ILE A O 1
ATOM 769 N N . MET A 1 93 ? -1.678 -22.469 -0.619 1 97.88 93 MET A N 1
ATOM 770 C CA . MET A 1 93 ? -0.464 -21.844 -1.125 1 97.88 93 MET A CA 1
ATOM 771 C C . MET A 1 93 ? 0.667 -21.938 -0.107 1 97.88 93 MET A C 1
ATOM 773 O O . MET A 1 93 ? 1.818 -21.625 -0.42 1 97.88 93 MET A O 1
ATOM 777 N N . GLY A 1 94 ? 0.337 -22.297 1.125 1 97.94 94 GLY A N 1
ATOM 778 C CA . GLY A 1 94 ? 1.346 -22.375 2.17 1 97.94 94 GLY A CA 1
ATOM 779 C C . GLY A 1 94 ? 1.854 -21.016 2.611 1 97.94 94 GLY A C 1
ATOM 780 O O . GLY A 1 94 ? 3.031 -20.859 2.945 1 97.94 94 GLY A O 1
ATOM 781 N N . LEU A 1 95 ? 0.994 -20.078 2.543 1 97.88 95 LEU A N 1
ATOM 782 C CA . LEU A 1 95 ? 1.416 -18.703 2.83 1 97.88 95 LEU A CA 1
ATOM 783 C C . LEU A 1 95 ? 0.56 -18.094 3.932 1 97.88 95 LEU A C 1
ATOM 785 O O . LEU A 1 95 ? -0.531 -18.594 4.227 1 97.88 95 LEU A O 1
ATOM 789 N N . ILE A 1 96 ? 1.079 -17.016 4.516 1 95.38 96 ILE A N 1
ATOM 790 C CA . ILE A 1 96 ? 0.342 -16.234 5.5 1 95.38 96 ILE A CA 1
ATOM 791 C C . ILE A 1 96 ? -0.022 -14.875 4.906 1 95.38 96 ILE A C 1
ATOM 793 O O . ILE A 1 96 ? 0.569 -14.445 3.914 1 95.38 96 ILE A O 1
ATOM 797 N N . PRO A 1 97 ? -1.001 -14.234 5.516 1 93.56 97 PRO A N 1
ATOM 798 C CA . PRO A 1 97 ? -1.286 -12.867 5.066 1 93.56 97 PRO A CA 1
ATOM 799 C C . PRO A 1 97 ? -0.05 -11.969 5.082 1 93.56 97 PRO A C 1
ATOM 801 O O . PRO A 1 97 ? 0.749 -12.031 6.02 1 93.56 97 PRO A O 1
ATOM 804 N N . GLY A 1 98 ? 0.141 -11.188 4.113 1 92.75 98 GLY A N 1
ATOM 805 C CA . GLY A 1 98 ? 1.301 -10.32 3.994 1 92.75 98 GLY A CA 1
ATOM 806 C C . GLY A 1 98 ? 2.41 -10.914 3.146 1 92.75 98 GLY A C 1
ATOM 807 O O . GLY A 1 98 ? 3.32 -10.203 2.719 1 92.75 98 GLY A O 1
ATOM 808 N N . ALA A 1 99 ? 2.275 -12.203 2.846 1 96.06 99 ALA A N 1
ATOM 809 C CA . ALA A 1 99 ? 3.35 -12.883 2.125 1 96.06 99 ALA A CA 1
ATOM 810 C C . ALA A 1 99 ? 2.848 -13.461 0.805 1 96.06 99 ALA A C 1
ATOM 812 O O . ALA A 1 99 ? 3.479 -14.352 0.23 1 96.06 99 ALA A O 1
ATOM 813 N N . VAL A 1 100 ? 1.698 -13.023 0.321 1 97.62 100 VAL A N 1
ATOM 814 C CA . VAL A 1 100 ? 1.114 -13.562 -0.903 1 97.62 100 VAL A CA 1
ATOM 815 C C . VAL A 1 100 ? 2.057 -13.312 -2.078 1 97.62 100 VAL A C 1
ATOM 817 O O . VAL A 1 100 ? 2.619 -12.227 -2.211 1 97.62 100 VAL A O 1
ATOM 820 N N . THR A 1 101 ? 2.186 -14.367 -2.891 1 98.56 101 THR A N 1
ATOM 821 C CA . THR A 1 101 ? 3.178 -14.328 -3.959 1 98.56 101 THR A CA 1
ATOM 822 C C . THR A 1 101 ? 2.865 -15.367 -5.027 1 98.56 101 THR A C 1
ATOM 824 O O . THR A 1 101 ? 2.33 -16.438 -4.719 1 98.56 101 THR A O 1
ATOM 827 N N . PRO A 1 102 ? 3.244 -15.062 -6.266 1 98.75 102 PRO A N 1
ATOM 828 C CA . PRO A 1 102 ? 3.031 -16.078 -7.305 1 98.75 102 PRO A CA 1
ATOM 829 C C . PRO A 1 102 ? 3.84 -17.344 -7.062 1 98.75 102 PRO A C 1
ATOM 831 O O . PRO A 1 102 ? 3.432 -18.438 -7.488 1 98.75 102 PRO A O 1
ATOM 834 N N . LEU A 1 103 ? 4.887 -17.25 -6.336 1 98.81 103 LEU A N 1
ATOM 835 C CA . LEU A 1 103 ? 5.707 -18.438 -6.098 1 98.81 103 LEU A CA 1
ATOM 836 C C . LEU A 1 103 ? 5 -19.406 -5.16 1 98.81 103 LEU A C 1
ATOM 838 O O . LEU A 1 103 ? 5.367 -20.578 -5.086 1 98.81 103 LEU A O 1
ATOM 842 N N . GLY A 1 104 ? 4.012 -18.906 -4.48 1 98.56 104 GLY A N 1
ATOM 843 C CA . GLY A 1 104 ? 3.188 -19.781 -3.662 1 98.56 104 GLY A CA 1
ATOM 844 C C . GLY A 1 104 ? 2.436 -20.828 -4.473 1 98.56 104 GLY A C 1
ATOM 845 O O . GLY A 1 104 ? 1.971 -21.828 -3.924 1 98.56 104 GLY A O 1
ATOM 846 N N . ILE A 1 105 ? 2.266 -20.609 -5.762 1 98.31 105 ILE A N 1
ATOM 847 C CA . ILE A 1 105 ? 1.591 -21.547 -6.66 1 98.31 105 ILE A CA 1
ATOM 848 C C . ILE A 1 105 ? 2.33 -22.875 -6.672 1 98.31 105 ILE A C 1
ATOM 850 O O . ILE A 1 105 ? 1.721 -23.938 -6.879 1 98.31 105 ILE A O 1
ATOM 854 N N . LEU A 1 106 ? 3.607 -22.828 -6.371 1 97.94 106 LEU A N 1
ATOM 855 C CA . LEU A 1 106 ? 4.418 -24.047 -6.34 1 97.94 106 LEU A CA 1
ATOM 856 C C . LEU A 1 106 ? 3.965 -24.969 -5.219 1 97.94 106 LEU A C 1
ATOM 858 O O . LEU A 1 106 ? 4.305 -26.156 -5.211 1 97.94 106 LEU A O 1
ATOM 862 N N . ASN A 1 107 ? 3.229 -24.438 -4.305 1 98.12 107 ASN A N 1
ATOM 863 C CA . ASN A 1 107 ? 2.695 -25.234 -3.201 1 98.12 107 ASN A CA 1
ATOM 864 C C . ASN A 1 107 ? 1.279 -25.719 -3.494 1 98.12 107 ASN A C 1
ATOM 866 O O . ASN A 1 107 ? 0.708 -26.484 -2.717 1 98.12 107 ASN A O 1
ATOM 870 N N . ASP A 1 108 ? 0.686 -25.25 -4.598 1 97.69 108 ASP A N 1
ATOM 871 C CA . ASP A 1 108 ? -0.684 -25.609 -4.957 1 97.69 108 ASP A CA 1
ATOM 872 C C . ASP A 1 108 ? -0.736 -26.953 -5.672 1 97.69 108 ASP A C 1
ATOM 874 O O . ASP A 1 108 ? -0.967 -27.016 -6.883 1 97.69 108 ASP A O 1
ATOM 878 N N . THR A 1 109 ? -0.766 -28.031 -4.965 1 94.88 109 THR A N 1
ATOM 879 C CA . THR A 1 109 ? -0.646 -29.375 -5.492 1 94.88 109 THR A CA 1
ATOM 880 C C . THR A 1 109 ? -1.933 -29.797 -6.191 1 94.88 109 THR A C 1
ATOM 882 O O . THR A 1 109 ? -1.912 -30.672 -7.066 1 94.88 109 THR A O 1
ATOM 885 N N . GLU A 1 110 ? -3.01 -29.25 -5.848 1 95.06 110 GLU A N 1
ATOM 886 C CA . GLU A 1 110 ? -4.293 -29.641 -6.422 1 95.06 110 GLU A CA 1
ATOM 887 C C . GLU A 1 110 ? -4.637 -28.797 -7.641 1 95.06 110 GLU A C 1
ATOM 889 O O . GLU A 1 110 ? -5.691 -28.969 -8.258 1 95.06 110 GLU A O 1
ATOM 894 N N . LYS A 1 111 ? -3.812 -27.844 -7.945 1 95.44 111 LYS A N 1
ATOM 895 C CA . LYS A 1 111 ? -3.941 -26.984 -9.125 1 95.44 111 LYS A CA 1
ATOM 896 C C . LYS A 1 111 ? -5.266 -26.234 -9.117 1 95.44 111 LYS A C 1
ATOM 898 O O . LYS A 1 111 ? -5.984 -26.219 -10.117 1 95.44 111 LYS A O 1
ATOM 903 N N . LYS A 1 112 ? -5.48 -25.594 -7.984 1 95.81 112 LYS A N 1
ATOM 904 C CA . LYS A 1 112 ? -6.738 -24.891 -7.77 1 95.81 112 LYS A CA 1
ATOM 905 C C . LYS A 1 112 ? -6.621 -23.422 -8.172 1 95.81 112 LYS A C 1
ATOM 907 O O . LYS A 1 112 ? -7.629 -22.766 -8.414 1 95.81 112 LYS A O 1
ATOM 912 N N . VAL A 1 113 ? -5.422 -22.953 -8.305 1 98.12 113 VAL A N 1
ATOM 913 C CA . VAL A 1 113 ? -5.211 -21.516 -8.414 1 98.12 113 VAL A CA 1
ATOM 914 C C . VAL A 1 113 ? -5.086 -21.109 -9.883 1 98.12 113 VAL A C 1
ATOM 916 O O . VAL A 1 113 ? -4.273 -21.672 -10.617 1 98.12 113 VAL A O 1
ATOM 919 N N . HIS A 1 114 ? -5.926 -20.25 -10.344 1 97.88 114 HIS A N 1
ATOM 920 C CA . HIS A 1 114 ? -5.793 -19.578 -11.633 1 97.88 114 HIS A CA 1
ATOM 921 C C . HIS A 1 114 ? -4.965 -18.297 -11.508 1 97.88 114 HIS A C 1
ATOM 923 O O . HIS A 1 114 ? -5.336 -17.391 -10.766 1 97.88 114 HIS A O 1
ATOM 929 N N . PHE A 1 115 ? -3.902 -18.234 -12.297 1 98.56 115 PHE A N 1
ATOM 930 C CA . PHE A 1 115 ? -2.947 -17.141 -12.141 1 98.56 115 PHE A CA 1
ATOM 931 C C . PHE A 1 115 ? -3.148 -16.094 -13.219 1 98.56 115 PHE A C 1
ATOM 933 O O . PHE A 1 115 ? -3.141 -16.406 -14.414 1 98.56 115 PHE A O 1
ATOM 940 N N . TYR A 1 116 ? -3.334 -14.844 -12.789 1 98.44 116 TYR A N 1
ATOM 941 C CA . TYR A 1 116 ? -3.439 -13.672 -13.656 1 98.44 116 TYR A CA 1
ATOM 942 C C . TYR A 1 116 ? -2.277 -12.711 -13.422 1 98.44 116 TYR A C 1
ATOM 944 O O . TYR A 1 116 ? -1.988 -12.344 -12.281 1 98.44 116 TYR A O 1
ATOM 952 N N . LEU A 1 117 ? -1.6 -12.32 -14.492 1 98.31 117 LEU A N 1
ATOM 953 C CA . LEU A 1 117 ? -0.424 -11.461 -14.43 1 98.31 117 LEU A CA 1
ATOM 954 C C . LEU A 1 117 ? -0.613 -10.211 -15.281 1 98.31 117 LEU A C 1
A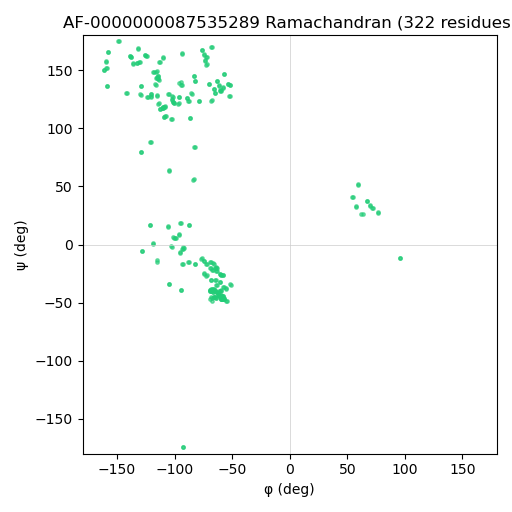TOM 956 O O . LEU A 1 117 ? -0.973 -10.312 -16.453 1 98.31 117 LEU A O 1
ATOM 960 N N . ASP A 1 118 ? -0.41 -9.078 -14.688 1 97.25 118 ASP A N 1
ATOM 961 C CA . ASP A 1 118 ? -0.466 -7.82 -15.422 1 97.25 118 ASP A CA 1
ATOM 962 C C . ASP A 1 118 ? 0.572 -7.789 -16.547 1 97.25 118 ASP A C 1
ATOM 964 O O . ASP A 1 118 ? 1.761 -8.016 -16.297 1 97.25 118 ASP A O 1
ATOM 968 N N . LYS A 1 119 ? 0.181 -7.406 -17.688 1 96.38 119 LYS A N 1
ATOM 969 C CA . LYS A 1 119 ? 1.048 -7.355 -18.859 1 96.38 119 LYS A CA 1
ATOM 970 C C . LYS A 1 119 ? 2.17 -6.34 -18.672 1 96.38 119 LYS A C 1
ATOM 972 O O . LYS A 1 119 ? 3.199 -6.41 -19.344 1 96.38 119 LYS A O 1
ATOM 977 N N . HIS A 1 120 ? 1.944 -5.473 -17.781 1 94.62 120 HIS A N 1
ATOM 978 C CA . HIS A 1 120 ? 2.938 -4.453 -17.469 1 94.62 120 HIS A CA 1
ATOM 979 C C . HIS A 1 120 ? 4.305 -5.074 -17.203 1 94.62 120 HIS A C 1
ATOM 981 O O . HIS A 1 120 ? 5.336 -4.504 -17.562 1 94.62 120 HIS A O 1
ATOM 987 N N . PHE A 1 121 ? 4.375 -6.203 -16.625 1 97.38 121 PHE A N 1
ATOM 988 C CA . PHE A 1 121 ? 5.621 -6.812 -16.172 1 97.38 121 PHE A CA 1
ATOM 989 C C . PHE A 1 121 ? 6.414 -7.355 -17.359 1 97.38 121 PHE A C 1
ATOM 991 O O . PHE A 1 121 ? 7.594 -7.688 -17.219 1 97.38 121 PHE A O 1
ATOM 998 N N . LEU A 1 122 ? 5.742 -7.449 -18.516 1 97.38 122 LEU A N 1
ATOM 999 C CA . LEU A 1 122 ? 6.438 -7.918 -19.703 1 97.38 122 LEU A CA 1
ATOM 1000 C C . LEU A 1 122 ? 7.094 -6.758 -20.438 1 97.38 122 LEU A C 1
ATOM 1002 O O . LEU A 1 122 ? 7.918 -6.969 -21.328 1 97.38 122 LEU A O 1
ATOM 1006 N N . GLU A 1 123 ? 6.668 -5.562 -20.078 1 96.06 123 GLU A N 1
ATOM 1007 C CA . GLU A 1 123 ? 7.309 -4.387 -20.656 1 96.06 123 GLU A CA 1
ATOM 1008 C C . GLU A 1 123 ? 8.688 -4.152 -20.047 1 96.06 123 GLU A C 1
ATOM 1010 O O . GLU A 1 123 ? 9 -4.699 -18.984 1 96.06 123 GLU A O 1
ATOM 1015 N N . GLU A 1 124 ? 9.484 -3.301 -20.766 1 95 124 GLU A N 1
ATOM 1016 C CA . GLU A 1 124 ? 10.805 -3.008 -20.219 1 95 124 GLU A CA 1
ATOM 1017 C C . GLU A 1 124 ? 10.703 -2.525 -18.766 1 95 124 GLU A C 1
ATOM 1019 O O . GLU A 1 124 ? 9.844 -1.7 -18.438 1 95 124 GLU A O 1
ATOM 1024 N N . PRO A 1 125 ? 11.523 -3.238 -17.875 1 96.12 125 PRO A N 1
ATOM 1025 C CA . PRO A 1 125 ? 12.727 -4.047 -18.125 1 96.12 125 PRO A CA 1
ATOM 1026 C C . PRO A 1 125 ? 12.438 -5.547 -18.125 1 96.12 125 PRO A C 1
ATOM 1028 O O . PRO A 1 125 ? 13.367 -6.355 -18.172 1 96.12 125 PRO A O 1
ATOM 1031 N N . GLY A 1 126 ? 11.164 -5.867 -18.031 1 98.12 126 GLY A N 1
ATOM 1032 C CA . GLY A 1 126 ? 10.781 -7.27 -18.094 1 98.12 126 GLY A CA 1
ATOM 1033 C C . GLY A 1 126 ? 11.055 -8.016 -16.812 1 98.12 126 GLY A C 1
ATOM 1034 O O . GLY A 1 126 ? 11.367 -9.211 -16.828 1 98.12 126 GLY A O 1
ATOM 1035 N N . LEU A 1 127 ? 11.031 -7.203 -15.68 1 98.56 127 LEU A N 1
ATOM 1036 C CA . LEU A 1 127 ? 11.305 -7.773 -14.367 1 98.56 127 LEU A CA 1
ATOM 1037 C C . LEU A 1 127 ? 10.062 -7.742 -13.484 1 98.56 127 LEU A C 1
ATOM 1039 O O . LEU A 1 127 ? 9.156 -6.941 -13.719 1 98.56 127 LEU A O 1
ATOM 1043 N N . VAL A 1 128 ? 10.055 -8.617 -12.516 1 98.62 128 VAL A N 1
ATOM 1044 C CA . VAL A 1 128 ? 9.016 -8.648 -11.492 1 98.62 128 VAL A CA 1
ATOM 1045 C C . VAL A 1 128 ? 9.641 -8.992 -10.133 1 98.62 128 VAL A C 1
ATOM 1047 O O . VAL A 1 128 ? 10.5 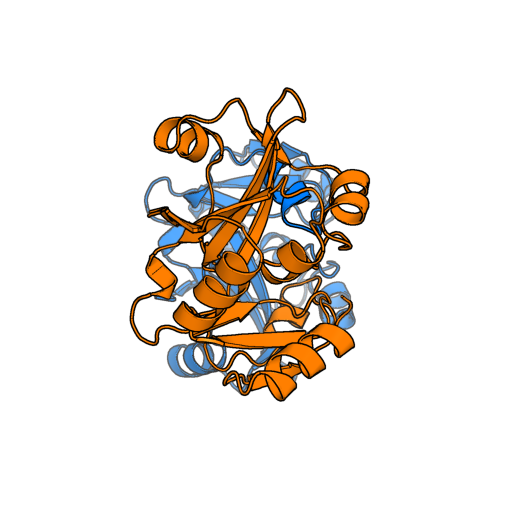-9.859 -10.047 1 98.62 128 VAL A O 1
ATOM 1050 N N . GLY A 1 129 ? 9.32 -8.211 -9.188 1 98.31 129 GLY A N 1
ATOM 1051 C CA . GLY A 1 129 ? 9.727 -8.469 -7.82 1 98.31 129 GLY A CA 1
ATOM 1052 C C . GLY A 1 129 ? 8.617 -9.062 -6.969 1 98.31 129 GLY A C 1
ATOM 1053 O O . GLY A 1 129 ? 7.551 -8.469 -6.828 1 98.31 129 GLY A O 1
ATOM 1054 N N . VAL A 1 130 ? 8.906 -10.266 -6.391 1 98.56 130 VAL A N 1
ATOM 1055 C CA . VAL A 1 130 ? 7.891 -10.938 -5.59 1 98.56 130 VAL A CA 1
ATOM 1056 C C . VAL A 1 130 ? 8.531 -11.531 -4.34 1 98.56 130 VAL A C 1
ATOM 1058 O O . VAL A 1 130 ? 9.758 -11.688 -4.27 1 98.56 130 VAL A O 1
ATOM 1061 N N . HIS A 1 131 ? 7.719 -11.844 -3.348 1 98.19 131 HIS A N 1
ATOM 1062 C CA . HIS A 1 131 ? 8.211 -12.531 -2.156 1 98.19 131 HIS A CA 1
ATOM 1063 C C . HIS A 1 131 ? 8.586 -13.969 -2.469 1 98.19 131 HIS A C 1
ATOM 1065 O O . HIS A 1 131 ? 7.898 -14.648 -3.236 1 98.19 131 HIS A O 1
ATOM 1071 N N . PRO A 1 132 ? 9.688 -14.43 -1.937 1 98.56 132 PRO A N 1
ATOM 1072 C CA . PRO A 1 132 ? 10.039 -15.844 -2.049 1 98.56 132 PRO A CA 1
ATOM 1073 C C . PRO A 1 132 ? 9.359 -16.703 -0.987 1 98.56 132 PRO A C 1
ATOM 1075 O O . PRO A 1 132 ? 10.039 -17.406 -0.231 1 98.56 132 PRO A O 1
ATOM 1078 N N . ASN A 1 133 ? 8.047 -16.641 -0.946 1 98.44 133 ASN A N 1
ATOM 1079 C CA . ASN A 1 133 ? 7.188 -17.359 -0.022 1 98.44 133 ASN A CA 1
ATOM 1080 C C . ASN A 1 133 ? 7.457 -16.969 1.427 1 98.44 133 ASN A C 1
ATOM 1082 O O . ASN A 1 133 ? 7.266 -17.781 2.34 1 98.44 133 ASN A O 1
ATOM 1086 N N . ASP A 1 134 ? 7.953 -15.758 1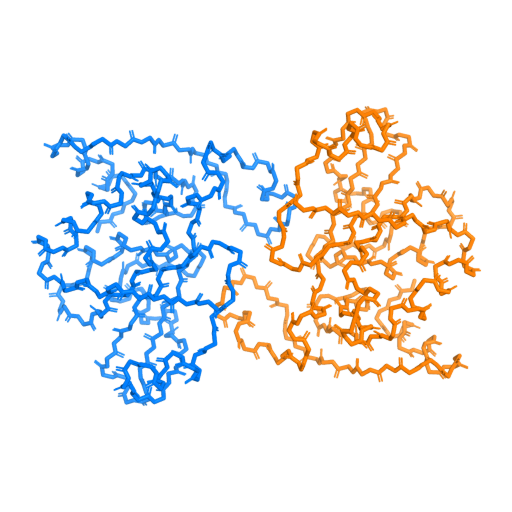.595 1 97.81 134 ASP A N 1
ATOM 1087 C CA . ASP A 1 134 ? 8.25 -15.102 2.861 1 97.81 134 ASP A CA 1
ATOM 1088 C C . ASP A 1 134 ? 8.305 -13.586 2.689 1 97.81 134 ASP A C 1
ATOM 1090 O O . ASP A 1 134 ? 8.867 -13.086 1.712 1 97.81 134 ASP A O 1
ATOM 1094 N N . ASN A 1 135 ? 7.703 -12.875 3.609 1 96.5 135 ASN A N 1
ATOM 1095 C CA . ASN A 1 135 ? 7.586 -11.438 3.4 1 96.5 135 ASN A CA 1
ATOM 1096 C C . ASN A 1 135 ? 8.812 -10.695 3.918 1 96.5 135 ASN A C 1
ATOM 1098 O O . ASN A 1 135 ? 8.766 -9.484 4.129 1 96.5 135 ASN A O 1
ATOM 1102 N N . THR A 1 136 ? 9.938 -11.438 4.16 1 97.56 136 THR A N 1
ATOM 1103 C CA . THR A 1 136 ? 11.156 -10.781 4.641 1 97.56 136 THR A CA 1
ATOM 1104 C C . THR A 1 136 ? 12.188 -10.68 3.523 1 97.56 136 THR A C 1
ATOM 1106 O O . THR A 1 136 ? 13.375 -10.477 3.785 1 97.56 136 THR A O 1
ATOM 1109 N N . ALA A 1 137 ? 11.742 -10.875 2.299 1 97.81 137 ALA A N 1
ATOM 1110 C CA . ALA A 1 137 ? 12.617 -10.711 1.142 1 97.81 137 ALA A CA 1
ATOM 1111 C C . ALA A 1 137 ? 11.805 -10.492 -0.133 1 97.81 137 ALA A C 1
ATOM 1113 O O . ALA A 1 137 ? 10.609 -10.797 -0.175 1 97.81 137 ALA A O 1
ATOM 1114 N N . THR A 1 138 ? 12.453 -9.906 -1.073 1 97.94 138 THR A N 1
ATOM 1115 C CA . THR A 1 138 ? 11.961 -9.828 -2.445 1 97.94 138 THR A CA 1
ATOM 1116 C C . THR A 1 138 ? 12.945 -10.492 -3.408 1 97.94 138 THR A C 1
ATOM 1118 O O . THR A 1 138 ? 14.148 -10.25 -3.336 1 97.94 138 THR A O 1
ATOM 1121 N N . VAL A 1 139 ? 12.461 -11.352 -4.18 1 98.62 139 VAL A N 1
ATOM 1122 C CA . VAL A 1 139 ? 13.266 -11.914 -5.262 1 98.62 139 VAL A CA 1
ATOM 1123 C C . VAL A 1 139 ? 12.867 -11.266 -6.59 1 98.62 139 VAL A C 1
ATOM 1125 O O . VAL A 1 139 ? 11.68 -11.148 -6.898 1 98.62 139 VAL A O 1
ATOM 1128 N N . TRP A 1 140 ? 13.828 -10.773 -7.27 1 98.62 140 TRP A N 1
ATOM 1129 C CA . TRP A 1 140 ? 13.641 -10.172 -8.586 1 98.62 140 TRP A CA 1
ATOM 1130 C C . TRP A 1 140 ? 13.945 -11.18 -9.688 1 98.62 140 TRP A C 1
ATOM 1132 O O . TRP A 1 140 ? 15.031 -11.773 -9.719 1 98.62 140 TRP A O 1
ATOM 1142 N N . LEU A 1 141 ? 13.008 -11.328 -10.578 1 98.69 141 LEU A N 1
ATOM 1143 C CA . LEU A 1 141 ? 13.094 -12.305 -11.656 1 98.69 141 LEU A CA 1
ATOM 1144 C C . LEU A 1 141 ? 12.781 -11.664 -13 1 98.69 141 LEU A C 1
ATOM 1146 O O . LEU A 1 141 ? 12.102 -10.641 -13.062 1 98.69 141 LEU A O 1
ATOM 1150 N N . LYS A 1 142 ? 13.32 -12.352 -14.055 1 98.81 142 LYS A N 1
ATOM 1151 C CA . LYS A 1 142 ? 12.711 -12.086 -15.352 1 98.81 142 LYS A CA 1
ATOM 1152 C C . LYS A 1 142 ? 11.258 -12.555 -15.383 1 98.81 142 LYS A C 1
ATOM 1154 O O . LYS A 1 142 ? 10.953 -13.688 -14.992 1 98.81 142 LYS A O 1
ATOM 1159 N N . THR A 1 143 ? 10.422 -11.656 -15.828 1 98.81 143 THR A N 1
ATOM 1160 C CA . THR A 1 143 ? 9.008 -11.984 -15.852 1 98.81 143 THR A CA 1
ATOM 1161 C C . THR A 1 143 ? 8.758 -13.273 -16.641 1 98.81 143 THR A C 1
ATOM 1163 O O . THR A 1 143 ? 7.965 -14.117 -16.219 1 98.81 143 THR A O 1
ATOM 1166 N N . GLU A 1 144 ? 9.469 -13.461 -17.688 1 98.69 144 GLU A N 1
ATOM 1167 C CA . GLU A 1 144 ? 9.328 -14.656 -18.516 1 98.69 144 GLU A CA 1
ATOM 1168 C C . GLU A 1 144 ? 9.711 -15.914 -17.734 1 98.69 144 GLU A C 1
ATOM 1170 O O . GLU A 1 144 ? 9.125 -16.984 -17.938 1 98.69 144 GLU A O 1
ATOM 1175 N N . ASP A 1 145 ? 10.68 -15.789 -16.875 1 98.81 145 ASP A N 1
ATOM 1176 C CA . ASP A 1 145 ? 11.07 -16.938 -16.062 1 98.81 145 ASP A CA 1
ATOM 1177 C C . ASP A 1 145 ? 9.992 -17.297 -15.047 1 98.81 145 ASP A C 1
ATOM 1179 O O . ASP A 1 145 ? 9.711 -18.469 -14.812 1 98.81 145 ASP A O 1
ATOM 1183 N N . LEU A 1 146 ? 9.383 -16.266 -14.453 1 98.81 146 LEU A N 1
ATOM 1184 C CA . LEU A 1 146 ? 8.266 -16.531 -13.547 1 98.81 146 LEU A CA 1
ATOM 1185 C C . LEU A 1 146 ? 7.148 -17.266 -14.266 1 98.81 146 LEU A C 1
ATOM 1187 O O . LEU A 1 146 ? 6.613 -18.25 -13.742 1 98.81 146 LEU A O 1
ATOM 1191 N N . ILE A 1 147 ? 6.848 -16.797 -15.453 1 98.75 147 ILE A N 1
ATOM 1192 C CA . ILE A 1 147 ? 5.801 -17.422 -16.25 1 98.75 147 ILE A CA 1
ATOM 1193 C C . ILE A 1 147 ? 6.16 -18.891 -16.516 1 98.75 147 ILE A C 1
ATOM 1195 O O . ILE A 1 147 ? 5.328 -19.781 -16.328 1 98.75 147 ILE A O 1
ATOM 1199 N N . ARG A 1 148 ? 7.367 -19.141 -16.891 1 98.5 148 ARG A N 1
ATOM 1200 C CA . ARG A 1 148 ? 7.82 -20.5 -17.188 1 98.5 148 ARG A CA 1
ATOM 1201 C C . ARG A 1 148 ? 7.727 -21.391 -15.945 1 98.5 148 ARG A C 1
ATOM 1203 O O . ARG A 1 148 ? 7.301 -22.531 -16.031 1 98.5 148 ARG A O 1
ATOM 1210 N N . ILE A 1 149 ? 8.148 -20.844 -14.812 1 98.44 149 ILE A N 1
ATOM 1211 C CA . ILE A 1 149 ? 8.102 -21.594 -13.555 1 98.44 149 ILE A CA 1
ATOM 1212 C C . ILE A 1 149 ? 6.672 -22.047 -13.273 1 98.44 149 ILE A C 1
ATOM 1214 O O . ILE A 1 149 ? 6.434 -23.219 -12.969 1 98.44 149 ILE A O 1
ATOM 1218 N N . ILE A 1 150 ? 5.762 -21.125 -13.414 1 98.44 150 ILE A N 1
ATOM 1219 C CA . ILE A 1 150 ? 4.359 -21.391 -13.102 1 98.44 150 ILE A CA 1
ATOM 1220 C C . ILE A 1 150 ? 3.795 -22.406 -14.094 1 98.44 150 ILE A C 1
ATOM 1222 O O . ILE A 1 150 ? 3.111 -23.359 -13.695 1 98.44 150 ILE A O 1
ATOM 1226 N N . GLU A 1 151 ? 4.156 -22.266 -15.367 1 97.94 151 GLU A N 1
ATOM 1227 C CA . GLU A 1 151 ? 3.68 -23.188 -16.406 1 97.94 151 GLU A CA 1
ATOM 1228 C C . GLU A 1 151 ? 4.262 -24.578 -16.219 1 97.94 151 GLU A C 1
ATOM 1230 O O . GLU A 1 151 ? 3.568 -25.578 -16.422 1 97.94 151 GLU A O 1
ATOM 1235 N N . GLU A 1 152 ? 5.461 -24.625 -15.836 1 96.62 152 GLU A N 1
ATOM 1236 C CA . GLU A 1 152 ? 6.113 -25.922 -15.617 1 96.62 152 GLU A CA 1
ATOM 1237 C C . GLU A 1 152 ? 5.492 -26.656 -14.422 1 96.62 152 GLU A C 1
ATOM 1239 O O . GLU A 1 152 ? 5.605 -27.875 -14.312 1 96.62 152 GLU A O 1
ATOM 1244 N N . HIS A 1 153 ? 4.879 -25.906 -13.586 1 95.94 153 HIS A N 1
ATOM 1245 C CA . HIS A 1 153 ? 4.184 -26.5 -12.453 1 95.94 153 HIS A CA 1
ATOM 1246 C C . HIS A 1 153 ? 2.705 -26.719 -12.766 1 95.94 153 HIS A C 1
ATOM 1248 O O . HIS A 1 153 ? 1.875 -26.781 -11.859 1 95.94 153 HIS A O 1
ATOM 1254 N N . GLU A 1 154 ? 2.381 -26.719 -14.031 1 96.44 154 GLU A N 1
ATOM 1255 C CA . GLU A 1 154 ? 1.099 -27.141 -14.586 1 96.44 154 GLU A CA 1
ATOM 1256 C C . GLU A 1 154 ? -0.013 -26.156 -14.227 1 96.44 154 GLU A C 1
ATOM 1258 O O . GLU A 1 154 ? -1.138 -26.562 -13.93 1 96.44 154 GLU A O 1
ATOM 1263 N N . HIS A 1 155 ? 0.333 -24.953 -14.141 1 97.06 155 HIS A N 1
ATOM 1264 C CA . HIS A 1 155 ? -0.648 -23.875 -14.008 1 97.06 155 HIS A CA 1
ATOM 1265 C C . HIS A 1 155 ? -0.63 -22.969 -15.234 1 97.06 155 HIS A C 1
ATOM 1267 O O . HIS A 1 155 ? 0.431 -22.703 -15.805 1 97.06 155 HIS A O 1
ATOM 1273 N N . ASP A 1 156 ? -1.797 -22.516 -15.594 1 95.19 156 ASP A N 1
ATOM 1274 C CA . ASP A 1 156 ? -1.881 -21.562 -16.688 1 95.19 156 ASP A CA 1
ATOM 1275 C C . ASP A 1 156 ? -1.622 -20.141 -16.203 1 95.19 156 ASP A C 1
ATOM 1277 O O . ASP A 1 156 ? -1.954 -19.797 -15.062 1 95.19 156 ASP A O 1
ATOM 1281 N N . VAL A 1 157 ? -0.977 -19.375 -17.078 1 98.12 157 VAL A N 1
ATOM 1282 C CA . VAL A 1 157 ? -0.773 -17.953 -16.828 1 98.12 157 VAL A CA 1
ATOM 1283 C C . VAL A 1 157 ? -1.627 -17.141 -17.797 1 98.12 157 VAL A C 1
ATOM 1285 O O . VAL A 1 157 ? -1.5 -17.266 -19.016 1 98.12 157 VAL A O 1
ATOM 1288 N N . THR A 1 158 ? -2.537 -16.375 -17.266 1 98.12 158 THR A N 1
ATOM 1289 C CA . THR A 1 158 ? -3.334 -15.461 -18.078 1 98.12 158 THR A CA 1
ATOM 1290 C C . THR A 1 158 ? -2.803 -14.039 -17.969 1 98.12 158 THR A C 1
ATOM 1292 O O . THR A 1 158 ? -2.703 -13.492 -16.859 1 98.12 158 THR A O 1
ATOM 1295 N N . LEU A 1 159 ? -2.426 -13.453 -19.109 1 97.38 159 LEU A N 1
ATOM 1296 C CA . LEU A 1 159 ? -1.963 -12.07 -19.141 1 97.38 159 LEU A CA 1
ATOM 1297 C C . LEU A 1 159 ? -3.139 -11.102 -19.25 1 97.38 159 LEU A C 1
ATOM 1299 O O . LEU A 1 159 ? -4.008 -11.273 -20.109 1 97.38 159 LEU A O 1
ATOM 1303 N N . VAL A 1 160 ? -3.127 -10.086 -18.328 1 95.38 160 VAL A N 1
ATOM 1304 C CA . VAL A 1 160 ? -4.25 -9.156 -18.328 1 95.38 160 VAL A CA 1
ATOM 1305 C C . VAL A 1 160 ? -3.725 -7.723 -18.281 1 95.38 160 VAL A C 1
ATOM 1307 O O . VAL A 1 160 ? -2.584 -7.484 -17.875 1 95.38 160 VAL A O 1
ATOM 1310 N N . SER A 1 161 ? -4.535 -6.746 -18.766 1 89.81 161 SER A N 1
ATOM 1311 C CA . SER A 1 161 ? -4.305 -5.312 -18.594 1 89.81 161 SER A CA 1
ATOM 1312 C C . SER A 1 161 ? -5.281 -4.707 -17.594 1 89.81 161 SER A C 1
ATOM 1314 O O . SER A 1 161 ? -6.496 -4.758 -17.797 1 89.81 161 SER A O 1
ATOM 1316 N N . LEU A 1 162 ? -4.734 -4.316 -16.453 1 79.56 162 LEU A N 1
ATOM 1317 C CA . LEU A 1 162 ? -5.609 -3.75 -15.422 1 79.56 162 LEU A CA 1
ATOM 1318 C C . LEU A 1 162 ? -5.438 -2.238 -15.344 1 79.56 162 LEU A C 1
ATOM 1320 O O . LEU A 1 162 ? -4.477 -1.747 -14.742 1 79.56 162 LEU A O 1
ATOM 1324 N N . ASP A 1 163 ? -5.738 -1.361 -16.375 1 63.88 163 ASP A N 1
ATOM 1325 C CA . ASP A 1 163 ? -5.633 0.093 -16.453 1 63.88 163 ASP A CA 1
ATOM 1326 C C . ASP A 1 163 ? -6.703 0.763 -15.594 1 63.88 163 ASP A C 1
ATOM 1328 O O . ASP A 1 163 ? -7.766 0.188 -15.352 1 63.88 163 ASP A O 1
ATOM 1332 N N . MET B 1 1 ? -5.488 16.391 19.609 1 95.88 1 MET B N 1
ATOM 1333 C CA . MET B 1 1 ? -6.82 15.938 19.219 1 95.88 1 MET B CA 1
ATOM 1334 C C . MET B 1 1 ? -6.801 14.469 18.812 1 95.88 1 MET B C 1
ATOM 1336 O O . MET B 1 1 ? -5.883 14.016 18.125 1 95.88 1 MET B O 1
ATOM 1340 N N . ASN B 1 2 ? -7.746 13.711 19.422 1 97.62 2 ASN B N 1
ATOM 1341 C CA . ASN B 1 2 ? -7.98 12.336 19 1 97.62 2 ASN B CA 1
ATOM 1342 C C . ASN B 1 2 ? -9.086 12.258 17.938 1 97.62 2 ASN B C 1
ATOM 1344 O O . ASN B 1 2 ? -9.531 13.281 17.438 1 97.62 2 ASN B O 1
ATOM 1348 N N . LYS B 1 3 ? -9.477 11.109 17.562 1 98.38 3 LYS B N 1
ATOM 1349 C CA . LYS B 1 3 ? -10.453 10.875 16.5 1 98.38 3 LYS B CA 1
ATOM 1350 C C . LYS B 1 3 ? -11.75 11.633 16.781 1 98.38 3 LYS B C 1
ATOM 1352 O O . LYS B 1 3 ? -12.242 12.352 15.906 1 98.38 3 LYS B O 1
ATOM 1357 N N . GLN B 1 4 ? -12.25 11.5 17.984 1 98.44 4 GLN B N 1
ATOM 1358 C CA . GLN B 1 4 ? -13.5 12.156 18.344 1 98.44 4 GLN B CA 1
ATOM 1359 C C . GLN B 1 4 ? -13.352 13.672 18.328 1 98.44 4 GLN B C 1
ATOM 1361 O O . GLN B 1 4 ? -14.266 14.391 17.906 1 98.44 4 GLN B O 1
ATOM 1366 N N . ASP B 1 5 ? -12.227 14.109 18.781 1 98.56 5 ASP B N 1
ATOM 1367 C CA . ASP B 1 5 ? -11.953 15.539 18.75 1 98.56 5 ASP B CA 1
ATOM 1368 C C . ASP B 1 5 ? -11.992 16.078 17.312 1 98.56 5 ASP B C 1
ATOM 1370 O O . ASP B 1 5 ? -12.5 17.172 17.062 1 98.56 5 ASP B O 1
ATOM 1374 N N . ILE B 1 6 ? -11.469 15.305 16.375 1 98.62 6 ILE B N 1
ATOM 1375 C CA . ILE B 1 6 ? -11.461 15.703 14.969 1 98.62 6 ILE B CA 1
ATOM 1376 C C . ILE B 1 6 ? -12.891 15.773 14.445 1 98.62 6 ILE B C 1
ATOM 1378 O O . ILE B 1 6 ? -13.273 16.75 13.797 1 98.62 6 ILE B O 1
ATOM 1382 N N . TYR B 1 7 ? -13.688 14.75 14.773 1 98.62 7 TYR B N 1
ATOM 1383 C CA . TYR B 1 7 ? -15.078 14.75 14.344 1 98.62 7 TYR B CA 1
ATOM 1384 C C . TYR B 1 7 ? -15.812 15.969 14.883 1 98.62 7 TYR B C 1
ATOM 1386 O O . TYR B 1 7 ? -16.516 16.656 14.133 1 98.62 7 TYR B O 1
ATOM 1394 N N . ASN B 1 8 ? -15.617 16.25 16.141 1 98.62 8 ASN B N 1
ATOM 1395 C CA . ASN B 1 8 ? -16.25 17.406 16.766 1 98.62 8 ASN B CA 1
ATOM 1396 C C . ASN B 1 8 ? -15.812 18.719 16.109 1 98.62 8 ASN B C 1
ATOM 1398 O O . ASN B 1 8 ? -16.641 19.594 15.852 1 98.62 8 ASN B O 1
ATOM 1402 N N . TYR B 1 9 ? -14.531 18.766 15.875 1 98.44 9 TYR B N 1
ATOM 1403 C CA . TYR B 1 9 ? -13.977 19.969 15.242 1 98.44 9 TYR B CA 1
ATOM 1404 C C . TYR B 1 9 ? -14.625 20.203 13.883 1 98.44 9 TYR B C 1
ATOM 1406 O O . TYR B 1 9 ? -15.031 21.328 13.578 1 98.44 9 TYR B O 1
ATOM 1414 N N . LEU B 1 10 ? -14.75 19.188 13.047 1 98.62 10 LEU B N 1
ATOM 1415 C CA . LEU B 1 10 ? -15.328 19.328 11.711 1 98.62 10 LEU B CA 1
ATOM 1416 C C . LEU B 1 10 ? -16.797 19.719 11.797 1 98.62 10 LEU B C 1
ATOM 1418 O O . LEU B 1 10 ? -17.266 20.594 11.062 1 98.62 10 LEU B O 1
ATOM 1422 N N . LYS B 1 11 ? -17.469 19.125 12.727 1 98.31 11 LYS B N 1
ATOM 1423 C CA . LYS B 1 11 ? -18.891 19.406 12.906 1 98.31 11 LYS B CA 1
ATOM 1424 C C . LYS B 1 11 ? -19.109 20.812 13.43 1 98.31 11 LYS B C 1
ATOM 1426 O O . LYS B 1 11 ? -19.922 21.562 12.875 1 98.31 11 LYS B O 1
ATOM 1431 N N . GLU B 1 12 ? -18.406 21.188 14.398 1 98.12 12 GLU B N 1
ATOM 1432 C CA . GLU B 1 12 ? -18.562 22.484 15.047 1 98.12 12 GLU B CA 1
ATOM 1433 C C . GLU B 1 12 ? -18.219 23.625 14.086 1 98.12 12 GLU B C 1
ATOM 1435 O O . GLU B 1 12 ? -18.781 24.719 14.195 1 98.12 12 GLU B O 1
ATOM 1440 N N . ASN B 1 13 ? -17.312 23.359 13.18 1 98.12 13 ASN B N 1
ATOM 1441 C CA . ASN B 1 13 ? -16.906 24.391 12.227 1 98.12 13 ASN B CA 1
ATOM 1442 C C . ASN B 1 13 ? -17.672 24.266 10.914 1 98.12 13 ASN B C 1
ATOM 1444 O O . ASN B 1 13 ? -17.344 24.938 9.938 1 98.12 13 ASN B O 1
ATOM 1448 N N . ASN B 1 14 ? -18.672 23.422 10.844 1 98.25 14 ASN B N 1
ATOM 1449 C CA . ASN B 1 14 ? -19.547 23.219 9.695 1 98.25 14 ASN B CA 1
ATOM 1450 C C . ASN B 1 14 ? -18.766 22.906 8.43 1 98.25 14 ASN B C 1
ATOM 1452 O O . ASN B 1 14 ? -19.031 23.453 7.367 1 98.25 14 ASN B O 1
ATOM 1456 N N . ILE B 1 15 ? -17.75 22.078 8.602 1 98.62 15 ILE B N 1
ATOM 1457 C CA . ILE B 1 15 ? -16.953 21.641 7.469 1 98.62 15 ILE B CA 1
ATOM 1458 C C . ILE B 1 15 ? -17.547 20.375 6.867 1 98.62 15 ILE B C 1
ATOM 1460 O O . ILE B 1 15 ? -17.766 19.391 7.574 1 98.62 15 ILE B O 1
ATOM 1464 N N . TRP B 1 16 ? -17.812 20.406 5.574 1 98.75 16 TRP B N 1
ATOM 1465 C CA . TRP B 1 16 ? -18.344 19.234 4.91 1 98.75 16 TRP B CA 1
ATOM 1466 C C . TRP B 1 16 ? -17.391 18.047 5.035 1 98.75 16 TRP B C 1
ATOM 1468 O O . TRP B 1 16 ? -16.188 18.188 4.832 1 98.75 16 TRP B O 1
ATOM 1478 N N . HIS B 1 17 ? -17.922 16.984 5.387 1 98.81 17 HIS B N 1
ATOM 1479 C CA . HIS B 1 17 ? -17.109 15.773 5.453 1 98.81 17 HIS B CA 1
ATOM 1480 C C . HIS B 1 17 ? -17.984 14.523 5.398 1 98.81 17 HIS B C 1
ATOM 1482 O O . HIS B 1 17 ? -19.188 14.586 5.684 1 98.81 17 HIS B O 1
ATOM 1488 N N . GLU B 1 18 ? -17.438 13.469 4.906 1 98.44 18 GLU B N 1
ATOM 1489 C CA . GLU B 1 18 ? -17.984 12.117 5.012 1 98.44 18 GLU B CA 1
ATOM 1490 C C . GLU B 1 18 ? -17.031 11.195 5.766 1 98.44 18 GLU B C 1
ATOM 1492 O O . GLU B 1 18 ? -15.812 11.398 5.742 1 98.44 18 GLU B O 1
ATOM 1497 N N . ILE B 1 19 ? -17.641 10.219 6.48 1 98.19 19 ILE B N 1
ATOM 1498 C CA . ILE B 1 19 ? -16.812 9.312 7.277 1 98.19 19 ILE B CA 1
ATOM 1499 C C . ILE B 1 19 ? -17.031 7.879 6.797 1 98.19 19 ILE B C 1
ATOM 1501 O O . ILE B 1 19 ? -18.156 7.449 6.57 1 98.19 19 ILE B O 1
ATOM 1505 N N . THR B 1 20 ? -15.906 7.223 6.543 1 97.62 20 THR B N 1
ATOM 1506 C CA . THR B 1 20 ? -15.906 5.777 6.355 1 97.62 20 THR B CA 1
ATOM 1507 C C . THR B 1 20 ? -15.234 5.082 7.535 1 97.62 20 THR B C 1
ATOM 1509 O O . THR B 1 20 ? -14.016 5.184 7.711 1 97.62 20 THR B O 1
ATOM 1512 N N . GLU B 1 21 ? -16.031 4.387 8.344 1 97.44 21 GLU B N 1
ATOM 1513 C CA . GLU B 1 21 ? -15.445 3.594 9.422 1 97.44 21 GLU B CA 1
ATOM 1514 C C . GLU B 1 21 ? -14.953 2.244 8.914 1 97.44 21 GLU B C 1
ATOM 1516 O O . GLU B 1 21 ? -15.594 1.623 8.062 1 97.44 21 GLU B O 1
ATOM 1521 N N . HIS B 1 22 ? -13.844 1.823 9.414 1 96.81 22 HIS B N 1
ATOM 1522 C CA . HIS B 1 22 ? -13.266 0.539 9.039 1 96.81 22 HIS B CA 1
ATOM 1523 C C . HIS B 1 22 ? -12.312 0.024 10.109 1 96.81 22 HIS B C 1
ATOM 1525 O O . HIS B 1 22 ? -11.969 0.755 11.039 1 96.81 22 HIS B O 1
ATOM 1531 N N . LYS B 1 23 ? -11.953 -1.221 10.039 1 94.69 23 LYS B N 1
ATOM 1532 C CA . LYS B 1 23 ? -10.891 -1.737 10.898 1 94.69 23 LYS B CA 1
ATOM 1533 C C . LYS B 1 23 ? -9.523 -1.238 10.438 1 94.69 23 LYS B C 1
ATOM 1535 O O . LYS B 1 23 ? -9.375 -0.764 9.312 1 94.69 23 LYS B O 1
ATOM 1540 N N . ALA B 1 24 ? -8.562 -1.247 11.32 1 93.31 24 ALA B N 1
ATOM 1541 C CA . ALA B 1 24 ? -7.188 -0.986 10.891 1 93.31 24 ALA B CA 1
ATOM 1542 C C . ALA B 1 24 ? -6.75 -1.989 9.828 1 93.31 24 ALA B C 1
ATOM 1544 O O . ALA B 1 24 ? -7.062 -3.178 9.922 1 93.31 24 ALA B O 1
ATOM 1545 N N . VAL B 1 25 ? -6.121 -1.499 8.773 1 88.44 25 VAL B N 1
ATOM 1546 C CA . VAL B 1 25 ? -5.766 -2.332 7.629 1 88.44 25 VAL B CA 1
ATOM 1547 C C . VAL B 1 25 ? -4.27 -2.621 7.645 1 88.44 25 VAL B C 1
ATOM 1549 O O . VAL B 1 25 ? -3.453 -1.7 7.73 1 88.44 25 VAL B O 1
ATOM 1552 N N . TYR B 1 26 ? -3.973 -3.963 7.504 1 82.81 26 TYR B N 1
ATOM 1553 C CA . TYR B 1 26 ? -2.561 -4.32 7.586 1 82.81 26 TYR B CA 1
ATOM 1554 C C . TYR B 1 26 ? -2.139 -5.164 6.391 1 82.81 26 TYR B C 1
ATOM 1556 O O . TYR B 1 26 ? -0.958 -5.488 6.238 1 82.81 26 TYR B O 1
ATOM 1564 N N . ASN B 1 27 ? -3.141 -5.52 5.574 1 84.81 27 ASN B N 1
ATOM 1565 C CA . ASN B 1 27 ? -2.852 -6.316 4.387 1 84.81 27 ASN B CA 1
ATOM 1566 C C . ASN B 1 27 ? -3.82 -6 3.252 1 84.81 27 ASN B C 1
ATOM 1568 O O . ASN B 1 27 ? -4.793 -5.273 3.445 1 84.81 27 ASN B O 1
ATOM 1572 N N . MET B 1 28 ? -3.58 -6.57 2.176 1 85.94 28 MET B N 1
ATOM 1573 C CA . MET B 1 28 ? -4.336 -6.246 0.97 1 85.94 28 MET B CA 1
ATOM 1574 C C . MET B 1 28 ? -5.785 -6.711 1.094 1 85.94 28 MET B C 1
ATOM 1576 O O . MET B 1 28 ? -6.699 -6.043 0.61 1 85.94 28 MET B O 1
ATOM 1580 N N . ALA B 1 29 ? -5.992 -7.863 1.653 1 86.94 29 ALA B N 1
ATOM 1581 C CA . ALA B 1 29 ? -7.348 -8.375 1.827 1 86.94 29 ALA B CA 1
ATOM 1582 C C . ALA B 1 29 ? -8.188 -7.422 2.676 1 86.94 29 ALA B C 1
ATOM 1584 O O . ALA B 1 29 ? -9.328 -7.105 2.322 1 86.94 29 ALA B O 1
ATOM 1585 N N . GLU B 1 30 ? -7.57 -6.969 3.715 1 88.06 30 GLU B N 1
ATOM 1586 C CA . GLU B 1 30 ? -8.242 -6.012 4.59 1 88.06 30 GLU B CA 1
ATOM 1587 C C . GLU B 1 30 ? -8.477 -4.68 3.877 1 88.06 30 GLU B C 1
ATOM 1589 O O . GLU B 1 30 ? -9.516 -4.051 4.059 1 88.06 30 GLU B O 1
ATOM 1594 N N . LEU B 1 31 ? -7.512 -4.305 3.1 1 86.62 31 LEU B N 1
ATOM 1595 C CA . LEU B 1 31 ? -7.641 -3.064 2.34 1 86.62 31 LEU B CA 1
ATOM 1596 C C . LEU B 1 31 ? -8.828 -3.133 1.384 1 86.62 31 LEU B C 1
ATOM 1598 O O . LEU B 1 31 ? -9.578 -2.162 1.246 1 86.62 31 LEU B O 1
ATOM 1602 N N . ALA B 1 32 ? -9.008 -4.207 0.806 1 81.81 32 ALA B N 1
ATOM 1603 C CA . ALA B 1 32 ? -10.055 -4.395 -0.189 1 81.81 32 ALA B CA 1
ATOM 1604 C C . ALA B 1 32 ? -11.438 -4.367 0.46 1 81.81 32 ALA B C 1
ATOM 1606 O O . ALA B 1 32 ? -12.445 -4.148 -0.218 1 81.81 32 ALA B O 1
ATOM 1607 N N . GLU B 1 33 ? -11.477 -4.602 1.74 1 85 33 GLU B N 1
ATOM 1608 C CA . GLU B 1 33 ? -12.742 -4.617 2.473 1 85 33 GLU B CA 1
ATOM 1609 C C . GLU B 1 33 ? -13.188 -3.205 2.842 1 85 33 GLU B C 1
ATOM 1611 O O . GLU B 1 33 ? -14.336 -2.99 3.229 1 85 33 GLU B O 1
ATOM 1616 N N . VAL B 1 34 ? -12.25 -2.34 2.766 1 88.19 34 VAL B N 1
ATOM 1617 C CA . VAL B 1 34 ? -12.562 -0.96 3.123 1 88.19 34 VAL B CA 1
ATOM 1618 C C . VAL B 1 34 ? -13.297 -0.28 1.967 1 88.19 34 VAL B C 1
ATOM 1620 O O . VAL B 1 34 ? -12.805 -0.271 0.834 1 88.19 34 VAL B O 1
ATOM 1623 N N . ASP B 1 35 ? -14.461 0.233 2.279 1 86.62 35 ASP B N 1
ATOM 1624 C CA . ASP B 1 35 ? -15.188 1.021 1.293 1 86.62 35 ASP B CA 1
ATOM 1625 C C . ASP B 1 35 ? -14.477 2.338 1.001 1 86.62 35 ASP B C 1
ATOM 1627 O O . ASP B 1 35 ? -14.109 3.07 1.924 1 86.62 35 ASP B O 1
ATOM 1631 N N . THR B 1 36 ? -14.188 2.51 -0.257 1 89.06 36 THR B N 1
ATOM 1632 C CA . THR B 1 36 ? -13.555 3.752 -0.682 1 89.06 36 THR B CA 1
ATOM 1633 C C . THR B 1 36 ? -14.414 4.48 -1.706 1 89.06 36 THR B C 1
ATOM 1635 O O . THR B 1 36 ? -14.25 4.293 -2.912 1 89.06 36 THR B O 1
ATOM 1638 N N . PRO B 1 37 ? -15.297 5.289 -1.171 1 93.5 37 PRO B N 1
ATOM 1639 C CA . PRO B 1 37 ? -16.219 5.98 -2.074 1 93.5 37 PRO B CA 1
ATOM 1640 C C . PRO B 1 37 ? -15.5 6.855 -3.098 1 93.5 37 PRO B C 1
ATOM 1642 O O . PRO B 1 37 ? -16.031 7.109 -4.18 1 93.5 37 PRO B O 1
ATOM 1645 N N . TYR B 1 38 ? -14.32 7.324 -2.799 1 94.25 38 TYR B N 1
ATOM 1646 C CA . TYR B 1 38 ? -13.523 8.164 -3.691 1 94.25 38 TYR B CA 1
ATOM 1647 C C . TYR B 1 38 ? -12.109 7.613 -3.842 1 94.25 38 TYR B C 1
ATOM 1649 O O . TYR B 1 38 ? -11.156 8.188 -3.311 1 94.25 38 TYR B O 1
ATOM 1657 N N . PRO B 1 39 ? -11.898 6.617 -4.66 1 89.88 39 PRO B N 1
ATOM 1658 C CA . PRO B 1 39 ? -10.594 5.957 -4.758 1 89.88 39 PRO B CA 1
ATOM 1659 C C . PRO B 1 39 ? -9.484 6.906 -5.195 1 89.88 39 PRO B C 1
ATOM 1661 O O . PRO B 1 39 ? -8.336 6.77 -4.754 1 89.88 39 PRO B O 1
ATOM 1664 N N . GLU B 1 40 ? -9.805 7.879 -6 1 91.19 40 GLU B N 1
ATOM 1665 C CA . GLU B 1 40 ? -8.82 8.805 -6.543 1 91.19 40 GLU B CA 1
ATOM 1666 C C . GLU B 1 40 ? -8.398 9.836 -5.496 1 91.19 40 GLU B C 1
ATOM 1668 O O . GLU B 1 40 ? -7.414 10.555 -5.684 1 91.19 40 GLU B O 1
ATOM 1673 N N . ALA B 1 41 ? -9.148 9.891 -4.402 1 96.06 41 ALA B N 1
ATOM 1674 C CA . ALA B 1 41 ? -8.906 10.906 -3.377 1 96.06 41 ALA B CA 1
ATOM 1675 C C . ALA B 1 41 ? -8.172 10.305 -2.182 1 96.06 41 ALA B C 1
ATOM 1677 O O . ALA B 1 41 ? -7.816 11.016 -1.241 1 96.06 41 ALA B O 1
ATOM 1678 N N . ASP B 1 42 ? -7.918 8.984 -2.232 1 94.31 42 ASP B N 1
ATOM 1679 C CA . ASP B 1 42 ? -7.223 8.328 -1.132 1 94.31 42 ASP B CA 1
ATOM 1680 C C . ASP B 1 42 ? -5.789 8.836 -1.002 1 94.31 42 ASP B C 1
ATOM 1682 O O . ASP B 1 42 ? -5.066 8.93 -1.997 1 94.31 42 ASP B O 1
ATOM 1686 N N . ALA B 1 43 ? -5.422 9.133 0.223 1 96.12 43 ALA B N 1
ATOM 1687 C CA . ALA B 1 43 ? -4.109 9.75 0.414 1 96.12 43 ALA B CA 1
ATOM 1688 C C . ALA B 1 43 ? -3.188 8.836 1.217 1 96.12 43 ALA B C 1
ATOM 1690 O O . ALA B 1 43 ? -3.65 8.031 2.027 1 96.12 43 ALA B O 1
ATOM 1691 N N . LYS B 1 44 ? -1.977 8.992 0.879 1 93.06 44 LYS B N 1
ATOM 1692 C CA . LYS B 1 44 ? -0.856 8.438 1.633 1 93.06 44 LYS B CA 1
ATOM 1693 C C . LYS B 1 44 ? -0.003 9.547 2.244 1 93.06 44 LYS B C 1
ATOM 1695 O O . LYS B 1 44 ? 0.156 10.617 1.651 1 93.06 44 LYS B O 1
ATOM 1700 N N . ASN B 1 45 ? 0.538 9.258 3.453 1 96.62 45 ASN B N 1
ATOM 1701 C CA . ASN B 1 45 ? 1.229 10.297 4.215 1 96.62 45 ASN B CA 1
ATOM 1702 C C . ASN B 1 45 ? 2.602 9.82 4.684 1 96.62 45 ASN B C 1
ATOM 1704 O O . ASN B 1 45 ? 2.727 8.75 5.273 1 96.62 45 ASN B O 1
ATOM 1708 N N . LEU B 1 46 ? 3.6 10.609 4.422 1 96.94 46 LEU B N 1
ATOM 1709 C CA . LEU B 1 46 ? 4.965 10.352 4.875 1 96.94 46 LEU B CA 1
ATOM 1710 C C . LEU B 1 46 ? 5.414 11.406 5.875 1 96.94 46 LEU B C 1
ATOM 1712 O O . LEU B 1 46 ? 5.387 12.602 5.57 1 96.94 46 LEU B O 1
ATOM 1716 N N . PHE B 1 47 ? 5.773 10.977 7.07 1 98.12 47 PHE B N 1
ATOM 1717 C CA . PHE B 1 47 ? 6.324 11.859 8.094 1 98.12 47 PHE B CA 1
ATOM 1718 C C . PHE B 1 47 ? 7.836 11.695 8.188 1 98.12 47 PHE B C 1
ATOM 1720 O O . PHE B 1 47 ? 8.328 10.68 8.68 1 98.12 47 PHE B O 1
ATOM 1727 N N . VAL B 1 48 ? 8.531 12.75 7.684 1 97.94 48 VAL B N 1
ATOM 1728 C CA . VAL B 1 48 ? 9.977 12.648 7.547 1 97.94 48 VAL B CA 1
ATOM 1729 C C . VAL B 1 48 ? 10.648 13.82 8.258 1 97.94 48 VAL B C 1
ATOM 1731 O O . VAL B 1 48 ? 9.977 14.789 8.641 1 97.94 48 VAL B O 1
ATOM 1734 N N . ARG B 1 49 ? 11.922 13.641 8.492 1 97.5 49 ARG B N 1
ATOM 1735 C CA . ARG B 1 49 ? 12.703 14.672 9.164 1 97.5 49 ARG B CA 1
ATOM 1736 C C . ARG B 1 49 ? 14.047 14.867 8.484 1 97.5 49 ARG B C 1
ATOM 1738 O O . ARG B 1 49 ? 14.531 13.984 7.773 1 97.5 49 ARG B O 1
ATOM 1745 N N . ASP B 1 50 ? 14.57 16.078 8.695 1 96.25 50 ASP B N 1
ATOM 1746 C CA . ASP B 1 50 ? 15.906 16.328 8.164 1 96.25 50 ASP B CA 1
ATOM 1747 C C . ASP B 1 50 ? 16.969 15.656 9.039 1 96.25 50 ASP B C 1
ATOM 1749 O O . ASP B 1 50 ? 16.672 15.172 10.133 1 96.25 50 ASP B O 1
ATOM 1753 N N . ASP B 1 51 ? 18.188 15.57 8.555 1 94.38 51 ASP B N 1
ATOM 1754 C CA . ASP B 1 51 ? 19.266 14.836 9.219 1 94.38 51 ASP B CA 1
ATOM 1755 C C . ASP B 1 51 ? 19.703 15.539 10.5 1 94.38 51 ASP B C 1
ATOM 1757 O O . ASP B 1 51 ? 20.328 14.93 11.367 1 94.38 51 ASP B O 1
ATOM 1761 N N . LYS B 1 52 ? 19.281 16.812 10.633 1 91.62 52 LYS B N 1
ATOM 1762 C CA . LYS B 1 52 ? 19.609 17.547 11.852 1 91.62 52 LYS B CA 1
ATOM 1763 C C . LYS B 1 52 ? 18.484 17.406 12.883 1 91.62 52 LYS B C 1
ATOM 1765 O O . LYS B 1 52 ? 18.625 17.859 14.023 1 91.62 52 LYS B O 1
ATOM 1770 N N . LYS B 1 53 ? 17.438 16.75 12.469 1 87.62 53 LYS B N 1
ATOM 1771 C CA . LYS B 1 53 ? 16.281 16.5 13.328 1 87.62 53 LYS B CA 1
ATOM 1772 C C . LYS B 1 53 ? 15.688 17.797 13.852 1 87.62 53 LYS B C 1
ATOM 1774 O O . LYS B 1 53 ? 15.25 17.875 15 1 87.62 53 LYS B O 1
ATOM 1779 N N . LYS B 1 54 ? 15.781 18.797 13.031 1 89.75 54 LYS B N 1
ATOM 1780 C CA . LYS B 1 54 ? 15.273 20.109 13.406 1 89.75 54 LYS B CA 1
ATOM 1781 C C . LYS B 1 54 ? 13.961 20.406 12.688 1 89.75 54 LYS B C 1
ATOM 1783 O O . LYS B 1 54 ? 13.125 21.156 13.203 1 89.75 54 LYS B O 1
ATOM 1788 N N . ASN B 1 55 ? 13.922 19.922 11.578 1 94.81 55 ASN B N 1
ATOM 1789 C CA . ASN B 1 55 ? 12.734 20.156 10.758 1 94.81 55 ASN B CA 1
ATOM 1790 C C . ASN B 1 55 ? 12.008 18.844 10.445 1 94.81 55 ASN B C 1
ATOM 1792 O O . ASN B 1 55 ? 12.648 17.828 10.188 1 94.81 55 ASN B O 1
ATOM 1796 N N . PHE B 1 56 ? 10.688 18.938 10.539 1 98.25 56 PHE B N 1
ATOM 1797 C CA . PHE B 1 56 ? 9.82 17.812 10.211 1 98.25 56 PHE B CA 1
ATOM 1798 C C . PHE B 1 56 ? 8.93 18.141 9.023 1 98.25 56 PHE B C 1
ATOM 1800 O O . PHE B 1 56 ? 8.508 19.297 8.859 1 98.25 56 PHE B O 1
ATOM 1807 N N . TYR B 1 57 ? 8.719 17.125 8.203 1 98.25 57 TYR B N 1
ATOM 1808 C CA . TYR B 1 57 ? 7.918 17.297 6.996 1 98.25 57 TYR B CA 1
ATOM 1809 C C . TYR B 1 57 ? 6.828 16.234 6.906 1 98.25 57 TYR B C 1
ATOM 1811 O O . TYR B 1 57 ? 7.066 15.07 7.207 1 98.25 57 TYR B O 1
ATOM 1819 N N . LEU B 1 58 ? 5.676 16.688 6.551 1 98.56 58 LEU B N 1
ATOM 1820 C CA . LEU B 1 58 ? 4.57 15.797 6.215 1 98.56 58 LEU B CA 1
ATOM 1821 C C . LEU B 1 58 ? 4.223 15.906 4.734 1 98.56 58 LEU B C 1
ATOM 1823 O O . LEU B 1 58 ? 3.857 16.984 4.254 1 98.56 58 LEU B O 1
ATOM 1827 N N . ILE B 1 59 ? 4.414 14.797 4.07 1 97.81 59 ILE B N 1
ATOM 1828 C CA . ILE B 1 59 ? 4.156 14.742 2.635 1 97.81 59 ILE B CA 1
ATOM 1829 C C . ILE B 1 59 ? 2.912 13.898 2.365 1 97.81 59 ILE B C 1
ATOM 1831 O O . ILE B 1 59 ? 2.877 12.711 2.693 1 97.81 59 ILE B O 1
ATOM 1835 N N . THR B 1 60 ? 1.867 14.516 1.777 1 98 60 THR B N 1
ATOM 1836 C CA . THR B 1 60 ? 0.625 13.828 1.446 1 98 60 THR B CA 1
ATOM 1837 C C . THR B 1 60 ? 0.474 13.688 -0.065 1 98 60 THR B C 1
ATOM 1839 O O . THR B 1 60 ? 0.431 14.68 -0.788 1 98 60 THR B O 1
ATOM 1842 N N . VAL B 1 61 ? 0.43 12.406 -0.518 1 96.19 61 VAL B N 1
ATOM 1843 C CA . VAL B 1 61 ? 0.315 12.086 -1.938 1 96.19 61 VAL B CA 1
ATOM 1844 C C . VAL B 1 61 ? -0.783 11.047 -2.146 1 96.19 61 VAL B C 1
ATOM 1846 O O . VAL B 1 61 ? -1.325 10.508 -1.182 1 96.19 61 VAL B O 1
ATOM 1849 N N . ARG B 1 62 ? -1.114 10.883 -3.418 1 93.31 62 ARG B N 1
ATOM 1850 C CA . ARG B 1 62 ? -2.08 9.828 -3.725 1 93.31 62 ARG B CA 1
ATOM 1851 C C . ARG B 1 62 ? -1.59 8.477 -3.227 1 93.31 62 ARG B C 1
ATOM 1853 O O . ARG B 1 62 ? -0.395 8.18 -3.291 1 93.31 62 ARG B O 1
ATOM 1860 N N . GLY B 1 63 ? -2.504 7.66 -2.832 1 89.62 63 GLY B N 1
ATOM 1861 C CA . GLY B 1 63 ? -2.207 6.375 -2.215 1 89.62 63 GLY B CA 1
ATOM 1862 C C . GLY B 1 63 ? -1.358 5.477 -3.092 1 89.62 63 GLY B C 1
ATOM 1863 O O . GLY B 1 63 ? -0.577 4.664 -2.588 1 89.62 63 GLY B O 1
ATOM 1864 N N . ASP B 1 64 ? -1.427 5.645 -4.371 1 82.69 64 ASP B N 1
ATOM 1865 C CA . ASP B 1 64 ? -0.743 4.734 -5.285 1 82.69 64 ASP B CA 1
ATOM 1866 C C . ASP B 1 64 ? 0.582 5.328 -5.762 1 82.69 64 ASP B C 1
ATOM 1868 O O . ASP B 1 64 ? 1.304 4.703 -6.539 1 82.69 64 ASP B O 1
ATOM 1872 N N . LYS B 1 65 ? 0.92 6.469 -5.195 1 85.81 65 LYS B N 1
ATOM 1873 C CA . LYS B 1 65 ? 2.137 7.141 -5.645 1 85.81 65 LYS B CA 1
ATOM 1874 C C . LYS B 1 65 ? 3.324 6.777 -4.762 1 85.81 65 LYS B C 1
ATOM 1876 O O . LYS B 1 65 ? 3.186 6.66 -3.541 1 85.81 65 LYS B O 1
ATOM 1881 N N . ARG B 1 66 ? 4.461 6.586 -5.48 1 82.62 66 ARG B N 1
ATOM 1882 C CA . ARG B 1 66 ? 5.719 6.414 -4.762 1 82.62 66 ARG B CA 1
ATOM 1883 C C . ARG B 1 66 ? 6.453 7.742 -4.625 1 82.62 66 ARG B C 1
ATOM 1885 O O . ARG B 1 66 ? 6.496 8.539 -5.566 1 82.62 66 ARG B O 1
ATOM 1892 N N . VAL B 1 67 ? 6.984 7.965 -3.445 1 88.44 67 VAL B N 1
ATOM 1893 C CA . VAL B 1 67 ? 7.738 9.195 -3.215 1 88.44 67 VAL B CA 1
ATOM 1894 C C . VAL B 1 67 ? 9.227 8.875 -3.111 1 88.44 67 VAL B C 1
ATOM 1896 O O . VAL B 1 67 ? 9.641 8.078 -2.264 1 88.44 67 VAL B O 1
ATOM 1899 N N . ASN B 1 68 ? 9.969 9.453 -4.035 1 87.25 68 ASN B N 1
ATOM 1900 C CA . ASN B 1 68 ? 11.422 9.422 -3.951 1 87.25 68 ASN B CA 1
ATOM 1901 C C . ASN B 1 68 ? 11.961 10.57 -3.107 1 87.25 68 ASN B C 1
ATOM 1903 O O . ASN B 1 68 ? 11.984 11.719 -3.555 1 87.25 68 ASN B O 1
ATOM 1907 N N . LEU B 1 69 ? 12.469 10.273 -1.931 1 91.56 69 LEU B N 1
ATOM 1908 C CA . LEU B 1 69 ? 12.859 11.312 -0.982 1 91.56 69 LEU B CA 1
ATOM 1909 C C . LEU B 1 69 ? 14.07 12.086 -1.496 1 91.56 69 LEU B C 1
ATOM 1911 O O . LEU B 1 69 ? 14.203 13.281 -1.215 1 91.56 69 LEU B O 1
ATOM 1915 N N . LYS B 1 70 ? 14.914 11.438 -2.252 1 90 70 LYS B N 1
ATOM 1916 C CA . LYS B 1 70 ? 16.047 12.141 -2.834 1 90 70 LYS B CA 1
ATOM 1917 C C . LYS B 1 70 ? 15.586 13.195 -3.836 1 90 70 LYS B C 1
ATOM 1919 O O . LYS B 1 70 ? 16.078 14.328 -3.824 1 90 70 LYS B O 1
ATOM 1924 N N . GLU B 1 71 ? 14.633 12.758 -4.672 1 91 71 GLU B N 1
ATOM 1925 C CA . GLU B 1 71 ? 14.086 13.703 -5.641 1 91 71 GLU B CA 1
ATOM 1926 C C . GLU B 1 71 ? 13.305 14.812 -4.949 1 91 71 GLU B C 1
ATOM 1928 O O . GLU B 1 71 ? 13.367 15.969 -5.359 1 91 71 GLU B O 1
ATOM 1933 N N . PHE B 1 72 ? 12.602 14.43 -3.959 1 94.5 72 PHE B N 1
ATOM 1934 C CA . PHE B 1 72 ? 11.836 15.406 -3.193 1 94.5 72 PHE B CA 1
ATOM 1935 C C . PHE B 1 72 ? 12.75 16.469 -2.59 1 94.5 72 PHE B C 1
ATOM 1937 O O . PHE B 1 72 ? 12.469 17.656 -2.67 1 94.5 72 PHE B O 1
ATOM 1944 N N . ARG B 1 73 ? 13.828 16.016 -1.992 1 94.25 73 ARG B N 1
ATOM 1945 C CA . ARG B 1 73 ? 14.805 16.922 -1.389 1 94.25 73 ARG B CA 1
ATOM 1946 C C . ARG B 1 73 ? 15.344 17.922 -2.414 1 94.25 73 ARG B C 1
ATOM 1948 O O . ARG B 1 73 ? 15.414 19.109 -2.143 1 94.25 73 ARG B O 1
ATOM 1955 N N . LYS B 1 74 ? 15.695 17.453 -3.543 1 94.31 74 LYS B N 1
ATOM 1956 C CA . LYS B 1 74 ? 16.234 18.297 -4.602 1 94.31 74 LYS B CA 1
ATOM 1957 C C . LYS B 1 74 ? 15.211 19.344 -5.051 1 94.31 74 LYS B C 1
ATOM 1959 O O . LYS B 1 74 ? 15.539 20.516 -5.223 1 94.31 74 LYS B O 1
ATOM 1964 N N . ALA B 1 75 ? 14.023 18.875 -5.16 1 94.5 75 ALA B N 1
ATOM 1965 C CA . ALA B 1 75 ? 12.969 19.734 -5.691 1 94.5 75 ALA B CA 1
ATOM 1966 C C . ALA B 1 75 ? 12.57 20.812 -4.684 1 94.5 75 ALA B C 1
ATOM 1968 O O . ALA B 1 75 ? 12.125 21.891 -5.062 1 94.5 75 ALA B O 1
ATOM 1969 N N . ASN B 1 76 ? 12.758 20.547 -3.42 1 94.62 76 ASN B N 1
ATOM 1970 C CA . ASN B 1 76 ? 12.219 21.453 -2.41 1 94.62 76 ASN B CA 1
ATOM 1971 C C . ASN B 1 76 ? 13.328 22.062 -1.554 1 94.62 76 ASN B C 1
ATOM 1973 O O . ASN B 1 76 ? 13.062 22.844 -0.641 1 94.62 76 ASN B O 1
ATOM 1977 N N . GLY B 1 77 ? 14.516 21.719 -1.84 1 94.62 77 GLY B N 1
ATOM 1978 C CA . GLY B 1 77 ? 15.672 22.312 -1.193 1 94.62 77 GLY B CA 1
ATOM 1979 C C . GLY B 1 77 ? 15.781 21.969 0.277 1 94.62 77 GLY B C 1
ATOM 1980 O O . GLY B 1 77 ? 16.125 22.812 1.102 1 94.62 77 GLY B O 1
ATOM 1981 N N . THR B 1 78 ? 15.445 20.766 0.646 1 94.31 78 THR B N 1
ATOM 1982 C CA . THR B 1 78 ? 15.57 20.344 2.035 1 94.31 78 THR B CA 1
ATOM 1983 C C . THR B 1 78 ? 16.906 19.656 2.271 1 94.31 78 THR B C 1
ATOM 1985 O O . THR B 1 78 ? 17.641 19.359 1.321 1 94.31 78 THR B O 1
ATOM 1988 N N . ARG B 1 79 ? 17.297 19.5 3.498 1 95.5 79 ARG B N 1
ATOM 1989 C CA . ARG B 1 79 ? 18.406 18.625 3.863 1 95.5 79 ARG B CA 1
ATOM 1990 C C . ARG B 1 79 ? 18.047 17.172 3.627 1 95.5 79 ARG B C 1
ATOM 1992 O O . ARG B 1 79 ? 16.891 16.844 3.35 1 95.5 79 ARG B O 1
ATOM 1999 N N . PRO B 1 80 ? 19.047 16.281 3.719 1 95.69 80 PRO B N 1
ATOM 2000 C CA . PRO B 1 80 ? 18.719 14.867 3.615 1 95.69 80 PRO B CA 1
ATOM 2001 C C . PRO B 1 80 ? 17.594 14.453 4.57 1 95.69 80 PRO B C 1
ATOM 2003 O O . PRO B 1 80 ? 17.547 14.922 5.711 1 95.69 80 PRO B O 1
ATOM 2006 N N . LEU B 1 81 ? 16.719 13.656 4.008 1 96.31 81 LEU B N 1
ATOM 2007 C CA . LEU B 1 81 ? 15.508 13.32 4.758 1 96.31 81 LEU B CA 1
ATOM 2008 C C . LEU B 1 81 ? 15.484 11.836 5.105 1 96.31 81 LEU B C 1
ATOM 2010 O O . LEU B 1 81 ? 15.938 11 4.324 1 96.31 81 LEU B O 1
ATOM 2014 N N . SER B 1 82 ? 15.008 11.523 6.258 1 94.81 82 SER B N 1
ATOM 2015 C CA . SER B 1 82 ? 14.648 10.18 6.691 1 94.81 82 SER B CA 1
ATOM 2016 C C . SER B 1 82 ? 13.336 10.18 7.469 1 94.81 82 SER B C 1
ATOM 2018 O O . SER B 1 82 ? 12.859 11.242 7.887 1 94.81 82 SER B O 1
ATOM 2020 N N . PHE B 1 83 ? 12.75 9.047 7.574 1 96.31 83 PHE B N 1
ATOM 2021 C CA . PHE B 1 83 ? 11.5 8.969 8.32 1 96.31 83 PHE B CA 1
ATOM 2022 C C . PHE B 1 83 ? 11.719 9.336 9.781 1 96.31 83 PHE B C 1
ATOM 2024 O O . PHE B 1 83 ? 12.719 8.945 10.383 1 96.31 83 PHE B O 1
ATOM 2031 N N . ALA B 1 84 ? 10.766 10.047 10.281 1 96.69 84 ALA B N 1
ATOM 2032 C CA . ALA B 1 84 ? 10.812 10.383 11.703 1 96.69 84 ALA B CA 1
ATOM 2033 C C . ALA B 1 84 ? 10.516 9.164 12.562 1 96.69 84 ALA B C 1
ATOM 2035 O O . ALA B 1 84 ? 9.852 8.227 12.117 1 96.69 84 ALA B O 1
ATOM 2036 N N . SER B 1 85 ? 11.008 9.164 13.812 1 95.12 85 SER B N 1
ATOM 2037 C CA . SER B 1 85 ? 10.812 8.047 14.727 1 95.12 85 SER B CA 1
ATOM 2038 C C . SER B 1 85 ? 9.367 8 15.234 1 95.12 85 SER B C 1
ATOM 2040 O O . SER B 1 85 ? 8.641 8.992 15.133 1 95.12 85 SER B O 1
ATOM 2042 N N . GLU B 1 86 ? 9.062 6.789 15.727 1 95.56 86 GLU B N 1
ATOM 2043 C CA . GLU B 1 86 ? 7.758 6.656 16.375 1 95.56 86 GLU B CA 1
ATOM 2044 C C . GLU B 1 86 ? 7.609 7.648 17.531 1 95.56 86 GLU B C 1
ATOM 2046 O O . GLU B 1 86 ? 6.523 8.188 17.75 1 95.56 86 GLU B O 1
ATOM 2051 N N . GLU B 1 87 ? 8.695 7.855 18.203 1 97.12 87 GLU B N 1
ATOM 2052 C CA . GLU B 1 87 ? 8.688 8.82 19.297 1 97.12 87 GLU B CA 1
ATOM 2053 C C . GLU B 1 87 ? 8.406 10.227 18.781 1 97.12 87 GLU B C 1
ATOM 2055 O O . GLU B 1 87 ? 7.582 10.945 19.359 1 97.12 87 GLU B O 1
ATOM 2060 N N . ASN B 1 88 ? 9.07 10.641 17.703 1 97.38 88 ASN B N 1
ATOM 2061 C CA . ASN B 1 88 ? 8.797 11.938 17.094 1 97.38 88 ASN B CA 1
ATOM 2062 C C . ASN B 1 88 ? 7.34 12.062 16.672 1 97.38 88 ASN B C 1
ATOM 2064 O O . ASN B 1 88 ? 6.703 13.086 16.906 1 97.38 88 ASN B O 1
ATOM 2068 N N . LEU B 1 89 ? 6.875 11 16.062 1 97.62 89 LEU B N 1
ATOM 2069 C CA . LEU B 1 89 ? 5.5 10.984 15.578 1 97.62 89 LEU B CA 1
ATOM 2070 C C . LEU B 1 89 ? 4.512 11.219 16.719 1 97.62 89 LEU B C 1
ATOM 2072 O O . LEU B 1 89 ? 3.613 12.055 16.609 1 97.62 89 LEU B O 1
ATOM 2076 N N . MET B 1 90 ? 4.734 10.516 17.797 1 98.06 90 MET B N 1
ATOM 2077 C CA . MET B 1 90 ? 3.865 10.641 18.969 1 98.06 90 MET B CA 1
ATOM 2078 C C . MET B 1 90 ? 4.02 12.016 19.609 1 98.06 90 MET B C 1
ATOM 2080 O O . MET B 1 90 ? 3.025 12.695 19.875 1 98.06 90 MET B O 1
ATOM 2084 N N . ASP B 1 91 ? 5.191 12.469 19.781 1 97.81 91 ASP B N 1
ATOM 2085 C CA . ASP B 1 91 ? 5.469 13.703 20.5 1 97.81 91 ASP B CA 1
ATOM 2086 C C . ASP B 1 91 ? 4.973 14.922 19.719 1 97.81 91 ASP B C 1
ATOM 2088 O O . ASP B 1 91 ? 4.449 15.867 20.312 1 97.81 91 ASP B O 1
ATOM 2092 N N . ILE B 1 92 ? 5.129 14.891 18.422 1 97.75 92 ILE B N 1
ATOM 2093 C CA . ILE B 1 92 ? 4.875 16.078 17.625 1 97.75 92 ILE B CA 1
ATOM 2094 C C . ILE B 1 92 ? 3.438 16.062 17.094 1 97.75 92 ILE B C 1
ATOM 2096 O O . ILE B 1 92 ? 2.744 17.078 17.125 1 97.75 92 ILE B O 1
ATOM 2100 N N . MET B 1 93 ? 2.992 14.859 16.703 1 97.88 93 MET B N 1
ATOM 2101 C CA . MET B 1 93 ? 1.723 14.805 15.984 1 97.88 93 MET B CA 1
ATOM 2102 C C . MET B 1 93 ? 0.673 14.047 16.797 1 97.88 93 MET B C 1
ATOM 2104 O O . MET B 1 93 ? -0.509 14.055 16.438 1 97.88 93 MET B O 1
ATOM 2108 N N . GLY B 1 94 ? 1.107 13.32 17.812 1 97.94 94 GLY B N 1
ATOM 2109 C CA . GLY B 1 94 ? 0.18 12.539 18.625 1 97.94 94 GLY B CA 1
ATOM 2110 C C . GLY B 1 94 ? -0.345 11.312 17.891 1 97.94 94 GLY B C 1
ATOM 2111 O O . GLY B 1 94 ? -1.501 10.922 18.078 1 97.94 94 GLY B O 1
ATOM 2112 N N . LEU B 1 95 ? 0.482 10.805 17.062 1 97.88 95 LEU B N 1
ATOM 2113 C CA . LEU B 1 95 ? 0.034 9.695 16.219 1 97.88 95 LEU B CA 1
ATOM 2114 C C . LEU B 1 95 ? 0.946 8.484 16.391 1 97.88 95 LEU B C 1
ATOM 2116 O O . LEU B 1 95 ? 2.074 8.617 16.875 1 97.88 95 LEU B O 1
ATOM 2120 N N . ILE B 1 96 ? 0.431 7.332 15.969 1 95.5 96 ILE B N 1
ATOM 2121 C CA . ILE B 1 96 ? 1.21 6.098 15.938 1 95.5 96 ILE B CA 1
ATOM 2122 C C . ILE B 1 96 ? 1.483 5.703 14.484 1 95.5 96 ILE B C 1
ATOM 2124 O O . ILE B 1 96 ? 0.807 6.176 13.57 1 95.5 96 ILE B O 1
ATOM 2128 N N . PRO B 1 97 ? 2.486 4.852 14.305 1 93.62 97 PRO B N 1
ATOM 2129 C CA . PRO B 1 97 ? 2.689 4.336 12.945 1 93.62 97 PRO B CA 1
ATOM 2130 C C . PRO B 1 97 ? 1.427 3.709 12.359 1 93.62 97 PRO B C 1
ATOM 2132 O O . PRO B 1 97 ? 0.703 2.996 13.055 1 93.62 97 PRO B O 1
ATOM 2135 N N . GLY B 1 98 ? 1.133 3.943 11.156 1 93 98 GLY B N 1
ATOM 2136 C CA . GLY B 1 98 ? -0.062 3.439 10.5 1 93 98 GLY B CA 1
ATOM 2137 C C . GLY B 1 98 ? -1.21 4.43 10.5 1 93 98 GLY B C 1
ATOM 2138 O O . GLY B 1 98 ? -2.174 4.277 9.75 1 93 98 GLY B O 1
ATOM 2139 N N . ALA B 1 99 ? -1.057 5.5 11.297 1 96.12 99 ALA B N 1
ATOM 2140 C CA . ALA B 1 99 ? -2.156 6.449 11.438 1 96.12 99 ALA B CA 1
ATOM 2141 C C . ALA B 1 99 ? -1.729 7.852 11.008 1 96.12 99 ALA B C 1
ATOM 2143 O O . ALA B 1 99 ? -2.365 8.844 11.375 1 96.12 99 ALA B O 1
ATOM 2144 N N . VAL B 1 100 ? -0.632 7.996 10.281 1 97.62 100 VAL B N 1
ATOM 2145 C CA . VAL B 1 100 ? -0.118 9.297 9.883 1 97.62 100 VAL B CA 1
ATOM 2146 C C . VAL B 1 100 ? -1.147 10.016 9.008 1 97.62 100 VAL B C 1
ATOM 2148 O O . VAL B 1 100 ? -1.762 9.406 8.133 1 97.62 100 VAL B O 1
ATOM 2151 N N . THR B 1 101 ? -1.293 11.297 9.305 1 98.56 101 THR B N 1
ATOM 2152 C CA . THR B 1 101 ? -2.359 12.062 8.664 1 98.56 101 THR B CA 1
ATOM 2153 C C . THR B 1 101 ? -2.086 13.555 8.766 1 98.56 101 THR B C 1
ATOM 2155 O O . THR B 1 101 ? -1.497 14.023 9.742 1 98.56 101 THR B O 1
ATOM 2158 N N . PRO B 1 102 ? -2.568 14.305 7.777 1 98.75 102 PRO B N 1
ATOM 2159 C CA . PRO B 1 102 ? -2.398 15.758 7.883 1 98.75 102 PRO B CA 1
ATOM 2160 C C . PRO B 1 102 ? -3.145 16.359 9.07 1 98.75 102 PRO B C 1
ATOM 2162 O O . PRO B 1 102 ? -2.734 17.391 9.609 1 98.75 102 PRO B O 1
ATOM 2165 N N . LEU B 1 103 ? -4.133 15.703 9.539 1 98.81 103 LEU B N 1
ATOM 2166 C CA . LEU B 1 103 ? -4.895 16.25 10.656 1 98.81 103 LEU B CA 1
ATOM 2167 C C . LEU B 1 103 ? -4.09 16.172 11.953 1 98.81 103 LEU B C 1
ATOM 2169 O O . LEU B 1 103 ? -4.41 16.844 12.93 1 98.81 103 LEU B O 1
ATOM 2173 N N . GLY B 1 104 ? -3.07 15.367 11.922 1 98.56 104 GLY B N 1
ATOM 2174 C CA . GLY B 1 104 ? -2.158 15.32 13.055 1 98.56 104 GLY B CA 1
ATOM 2175 C C . GLY B 1 104 ? -1.43 16.625 13.281 1 98.56 104 GLY B C 1
ATOM 2176 O O . GLY B 1 104 ? -0.896 16.859 14.367 1 98.56 104 GLY B O 1
ATOM 2177 N N . ILE B 1 105 ? -1.357 17.5 12.281 1 98.31 105 ILE B N 1
ATOM 2178 C CA . ILE B 1 105 ? -0.716 18.812 12.383 1 98.31 105 ILE B CA 1
ATOM 2179 C C . ILE B 1 105 ? -1.409 19.641 13.453 1 98.31 105 ILE B C 1
ATOM 2181 O O . ILE B 1 105 ? -0.781 20.484 14.094 1 98.31 105 ILE B O 1
ATOM 2185 N N . LEU B 1 106 ? -2.666 19.328 13.695 1 97.94 106 LEU B N 1
ATOM 2186 C CA . LEU B 1 106 ? -3.432 20.062 14.703 1 97.94 106 LEU B CA 1
ATOM 2187 C C . LEU B 1 106 ? -2.871 19.797 16.094 1 97.94 106 LEU B C 1
ATOM 2189 O O . LEU B 1 106 ? -3.172 20.547 17.047 1 97.94 106 LEU B O 1
ATOM 2193 N N . ASN B 1 107 ? -2.078 18.781 16.219 1 98.12 107 ASN B N 1
ATOM 2194 C CA . ASN B 1 107 ? -1.444 18.453 17.484 1 98.12 107 ASN B CA 1
ATOM 2195 C C . ASN B 1 107 ? -0.035 19.031 17.578 1 98.12 107 ASN B C 1
ATOM 2197 O O . ASN B 1 107 ? 0.614 18.938 18.625 1 98.12 107 ASN B O 1
ATOM 2201 N N . ASP B 1 108 ? 0.458 19.609 16.484 1 97.62 108 ASP B N 1
ATOM 2202 C CA . ASP B 1 108 ? 1.811 20.156 16.422 1 97.62 108 ASP B CA 1
ATOM 2203 C C . ASP B 1 108 ? 1.857 21.562 17 1 97.62 108 ASP B C 1
ATOM 2205 O O . ASP B 1 108 ? 1.9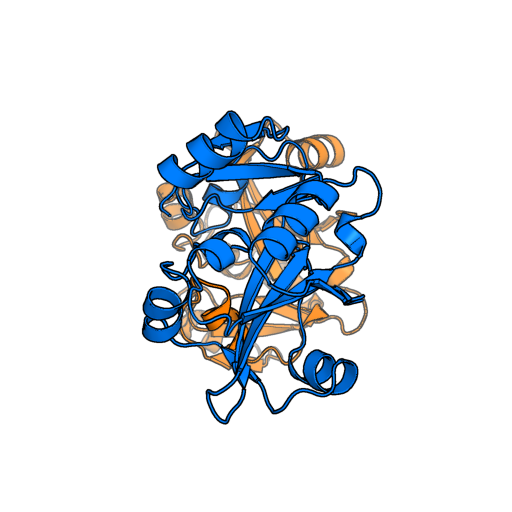98 22.547 16.266 1 97.62 108 ASP B O 1
ATOM 2209 N N . THR B 1 109 ? 1.972 21.703 18.266 1 94.81 109 THR B N 1
ATOM 2210 C CA . THR B 1 109 ? 1.859 22.969 18.984 1 94.81 109 THR B CA 1
ATOM 2211 C C . THR B 1 109 ? 3.107 23.828 18.781 1 94.81 109 THR B C 1
ATOM 2213 O O . THR B 1 109 ? 3.055 25.047 18.891 1 94.81 109 THR B O 1
ATOM 2216 N N . GLU B 1 110 ? 4.191 23.25 18.484 1 95 110 GLU B N 1
ATOM 2217 C CA . GLU B 1 110 ? 5.441 23.984 18.328 1 95 110 GLU B CA 1
ATOM 2218 C C . GLU B 1 110 ? 5.668 24.391 16.875 1 95 110 GLU B C 1
ATOM 2220 O O . GLU B 1 110 ? 6.68 25.016 16.547 1 95 110 GLU B O 1
ATOM 2225 N N . LYS B 1 111 ? 4.777 24 16.016 1 95.31 111 LYS B N 1
ATOM 2226 C CA . LYS B 1 111 ? 4.789 24.375 14.602 1 95.31 111 LYS B CA 1
ATOM 2227 C C . LYS B 1 111 ? 6.082 23.922 13.93 1 95.31 111 LYS B C 1
ATOM 2229 O O . LYS B 1 111 ? 6.727 24.703 13.227 1 95.31 111 LYS B O 1
ATOM 2234 N N . LYS B 1 112 ? 6.359 22.641 14.148 1 95.75 112 LYS B N 1
ATOM 2235 C CA . LYS B 1 112 ? 7.605 22.078 13.648 1 95.75 112 LYS B CA 1
ATOM 2236 C C . LYS B 1 112 ? 7.406 21.453 12.266 1 95.75 112 LYS B C 1
ATOM 2238 O O . LYS B 1 112 ? 8.375 21.234 11.531 1 95.75 112 LYS B O 1
ATOM 2243 N N . VAL B 1 113 ? 6.191 21.203 11.906 1 98.06 113 VAL B N 1
ATOM 2244 C CA . VAL B 1 113 ? 5.926 20.359 10.75 1 98.06 113 VAL B CA 1
ATOM 2245 C C . VAL B 1 113 ? 5.684 21.234 9.516 1 98.06 113 VAL B C 1
ATOM 2247 O O . VAL B 1 113 ? 4.84 22.125 9.539 1 98.06 113 VAL B O 1
ATOM 2250 N N . HIS B 1 114 ? 6.457 21.062 8.508 1 97.81 114 HIS B N 1
ATOM 2251 C CA . HIS B 1 114 ? 6.215 21.625 7.18 1 97.81 114 HIS B CA 1
ATOM 2252 C C . HIS B 1 114 ? 5.355 20.688 6.336 1 97.81 114 HIS B C 1
ATOM 2254 O O . HIS B 1 114 ? 5.746 19.547 6.074 1 97.81 114 HIS B O 1
ATOM 2260 N N . PHE B 1 115 ? 4.23 21.203 5.848 1 98.56 115 PHE B N 1
ATOM 2261 C CA . PHE B 1 115 ? 3.252 20.359 5.18 1 98.56 115 PHE B CA 1
ATOM 2262 C C . PHE B 1 115 ? 3.336 20.516 3.668 1 98.56 115 PHE B C 1
ATOM 2264 O O . PHE B 1 115 ? 3.248 21.641 3.152 1 98.56 115 PHE B O 1
ATOM 2271 N N . TYR B 1 116 ? 3.521 19.406 2.975 1 98.44 116 TYR B N 1
ATOM 2272 C CA . TYR B 1 116 ? 3.52 19.328 1.519 1 98.44 116 TYR B CA 1
ATOM 2273 C C . TYR B 1 116 ? 2.346 18.484 1.018 1 98.44 116 TYR B C 1
ATOM 2275 O O . TYR B 1 116 ? 2.127 17.375 1.484 1 98.44 116 TYR B O 1
ATOM 2283 N N . LEU B 1 117 ? 1.58 19.047 0.09 1 98.31 117 LEU B N 1
ATOM 2284 C CA . LEU B 1 117 ? 0.381 18.406 -0.441 1 98.31 117 LEU B CA 1
ATOM 2285 C C . LEU B 1 117 ? 0.461 18.266 -1.958 1 98.31 117 LEU B C 1
ATOM 2287 O O . LEU B 1 117 ? 0.738 19.25 -2.656 1 98.31 117 LEU B O 1
ATOM 2291 N N . ASP B 1 118 ? 0.26 17.078 -2.438 1 97.25 118 ASP B N 1
ATOM 2292 C CA . ASP B 1 118 ? 0.219 16.844 -3.875 1 97.25 118 ASP B CA 1
ATOM 2293 C C . ASP B 1 118 ? -0.896 17.641 -4.539 1 97.25 118 ASP B C 1
ATOM 2295 O O . ASP B 1 118 ? -2.057 17.562 -4.129 1 97.25 118 ASP B O 1
ATOM 2299 N N . LYS B 1 119 ? -0.606 18.281 -5.594 1 96.44 119 LYS B N 1
ATOM 2300 C CA . LYS B 1 119 ? -1.557 19.125 -6.32 1 96.44 119 LYS B CA 1
ATOM 2301 C C . LYS B 1 119 ? -2.695 18.281 -6.898 1 96.44 119 LYS B C 1
ATOM 2303 O O . LYS B 1 119 ? -3.768 18.812 -7.203 1 96.44 119 LYS B O 1
ATOM 2308 N N . HIS B 1 120 ? -2.432 17.062 -7.004 1 94.75 120 HIS B N 1
ATOM 2309 C CA . HIS B 1 120 ? -3.436 16.141 -7.52 1 94.75 120 HIS B CA 1
ATOM 2310 C C . HIS B 1 120 ? -4.758 16.281 -6.773 1 94.75 120 HIS B C 1
ATOM 2312 O O . HIS B 1 120 ? -5.828 16.156 -7.367 1 94.75 120 HIS B O 1
ATOM 2318 N N . PHE B 1 121 ? -4.746 16.562 -5.539 1 97.38 121 PHE B N 1
ATOM 2319 C CA . PHE B 1 121 ? -5.941 16.578 -4.703 1 97.38 121 PHE B CA 1
ATOM 2320 C C . PHE B 1 121 ? -6.793 17.797 -4.98 1 97.38 121 PHE B C 1
ATOM 2322 O O . PHE B 1 121 ? -7.949 17.875 -4.559 1 97.38 121 PHE B O 1
ATOM 2329 N N . LEU B 1 122 ? -6.199 18.766 -5.684 1 97.38 122 LEU B N 1
ATOM 2330 C CA . LEU B 1 122 ? -6.961 19.969 -6.035 1 97.38 122 LEU B CA 1
ATOM 2331 C C . LEU B 1 122 ? -7.707 19.766 -7.348 1 97.38 122 LEU B C 1
ATOM 2333 O O . LEU B 1 122 ? -8.586 20.562 -7.695 1 97.38 122 LEU B O 1
ATOM 2337 N N . GLU B 1 123 ? -7.289 18.719 -8.07 1 96.12 123 GLU B N 1
ATOM 2338 C CA . GLU B 1 123 ? -8.016 18.391 -9.297 1 96.12 123 GLU B CA 1
ATOM 2339 C C . GLU B 1 123 ? -9.352 17.734 -8.984 1 96.12 123 GLU B C 1
ATOM 2341 O O . GLU B 1 123 ? -9.57 17.25 -7.871 1 96.12 123 GLU B O 1
ATOM 2346 N N . GLU B 1 124 ? -10.227 17.734 -10.023 1 94.94 124 GLU B N 1
ATOM 2347 C CA . GLU B 1 124 ? -11.516 17.078 -9.805 1 94.94 124 GLU B CA 1
ATOM 2348 C C . GLU B 1 124 ? -11.336 15.664 -9.273 1 94.94 124 GLU B C 1
ATOM 2350 O O . GLU B 1 124 ? -10.492 14.906 -9.773 1 94.94 124 GLU B O 1
ATOM 2355 N N . PRO B 1 125 ? -12.062 15.414 -8.117 1 96.06 125 PRO B N 1
ATOM 2356 C CA . PRO B 1 125 ? -13.242 16.062 -7.559 1 96.06 125 PRO B CA 1
ATOM 2357 C C . PRO B 1 125 ? -12.906 17.031 -6.426 1 96.06 125 PRO B C 1
ATOM 2359 O O . PRO B 1 125 ? -13.805 17.562 -5.77 1 96.06 125 PRO B O 1
ATOM 2362 N N . GLY B 1 126 ? -11.625 17.203 -6.215 1 98.12 126 GLY B N 1
ATOM 2363 C CA . GLY B 1 126 ? -11.195 18.156 -5.203 1 98.12 126 GLY B CA 1
ATOM 2364 C C . GLY B 1 126 ? -11.352 17.641 -3.787 1 98.12 126 GLY B C 1
ATOM 2365 O O . GLY B 1 126 ? -11.633 18.406 -2.863 1 98.12 126 GLY B O 1
ATOM 2366 N N . LEU B 1 127 ? -11.273 16.25 -3.697 1 98.56 127 LEU B N 1
ATOM 2367 C CA . LEU B 1 127 ? -11.438 15.602 -2.402 1 98.56 127 LEU B CA 1
ATOM 2368 C C . LEU B 1 127 ? -10.141 14.945 -1.956 1 98.56 127 LEU B C 1
ATOM 2370 O O . LEU B 1 127 ? -9.273 14.641 -2.783 1 98.56 127 LEU B O 1
ATOM 2374 N N . VAL B 1 128 ? -10.039 14.766 -0.666 1 98.62 128 VAL B N 1
ATOM 2375 C CA . VAL B 1 128 ? -8.93 14.031 -0.067 1 98.62 128 VAL B CA 1
ATOM 2376 C C . VAL B 1 128 ? -9.438 13.188 1.102 1 98.62 128 VAL B C 1
ATOM 2378 O O . VAL B 1 128 ? -10.266 13.648 1.891 1 98.62 128 VAL B O 1
ATOM 2381 N N . GLY B 1 129 ? -9.07 11.969 1.087 1 98.31 129 GLY B N 1
ATOM 2382 C CA . GLY B 1 129 ? -9.367 11.062 2.188 1 98.31 129 GLY B CA 1
ATOM 2383 C C . GLY B 1 129 ? -8.188 10.828 3.104 1 98.31 129 GLY B C 1
ATOM 2384 O O . GLY B 1 129 ? -7.129 10.375 2.656 1 98.31 129 GLY B O 1
ATOM 2385 N N . VAL B 1 130 ? -8.391 11.133 4.414 1 98.56 130 VAL B N 1
ATOM 2386 C CA . VAL B 1 130 ? -7.297 10.984 5.367 1 98.56 130 VAL B CA 1
ATOM 2387 C C . VAL B 1 130 ? -7.828 10.375 6.668 1 98.56 130 VAL B C 1
ATOM 2389 O O . VAL B 1 130 ? -9.031 10.375 6.914 1 98.56 130 VAL B O 1
ATOM 2392 N N . HIS B 1 131 ? -6.934 9.844 7.477 1 98.19 131 HIS B N 1
ATOM 2393 C CA . HIS B 1 131 ? -7.312 9.352 8.797 1 98.19 131 HIS B CA 1
ATOM 2394 C C . HIS B 1 131 ? -7.668 10.5 9.734 1 98.19 131 HIS B C 1
ATOM 2396 O O . HIS B 1 131 ? -7.016 11.547 9.711 1 98.19 131 HIS B O 1
ATOM 2402 N N . PRO B 1 132 ? -8.695 10.352 10.508 1 98.62 132 PRO B N 1
ATOM 2403 C CA . PRO B 1 132 ? -9.008 11.336 11.547 1 98.62 132 PRO B CA 1
ATOM 2404 C C . PRO B 1 132 ? -8.227 11.094 12.844 1 98.62 132 PRO B C 1
ATOM 2406 O O . PRO B 1 132 ? -8.828 10.938 13.906 1 98.62 132 PRO B O 1
ATOM 2409 N N . ASN B 1 133 ? -6.93 11.055 12.703 1 98.5 133 ASN B N 1
ATOM 2410 C CA . ASN B 1 133 ? -5.977 10.844 13.789 1 98.5 133 ASN B CA 1
ATOM 2411 C C . ASN B 1 133 ? -6.156 9.469 14.43 1 98.5 133 ASN B C 1
ATOM 2413 O O . ASN B 1 133 ? -5.879 9.289 15.609 1 98.5 133 ASN B O 1
ATOM 2417 N N . ASP B 1 134 ? -6.68 8.547 13.648 1 97.88 134 ASP B N 1
ATOM 2418 C CA . ASP B 1 134 ? -6.906 7.141 13.977 1 97.88 134 ASP B CA 1
ATOM 2419 C C . ASP B 1 134 ? -7.027 6.297 12.703 1 97.88 134 ASP B C 1
ATOM 2421 O O . ASP B 1 134 ? -7.672 6.711 11.742 1 97.88 134 ASP B O 1
ATOM 2425 N N . ASN B 1 135 ? -6.379 5.152 12.703 1 96.56 135 ASN B N 1
ATOM 2426 C CA . ASN B 1 135 ? -6.328 4.395 11.453 1 96.56 135 ASN B CA 1
ATOM 2427 C C . ASN B 1 135 ? -7.539 3.482 11.305 1 96.56 135 ASN B C 1
ATOM 2429 O O . ASN B 1 135 ? -7.52 2.539 10.508 1 96.56 135 ASN B O 1
ATOM 2433 N N . THR B 1 136 ? -8.625 3.744 12.109 1 97.62 136 THR B N 1
ATOM 2434 C CA . THR B 1 136 ? -9.82 2.924 12 1 97.62 136 THR B CA 1
ATOM 2435 C C . THR B 1 136 ? -10.938 3.682 11.281 1 97.62 136 THR B C 1
ATOM 2437 O O . THR B 1 136 ? -12.109 3.318 11.375 1 97.62 136 THR B O 1
ATOM 2440 N N . ALA B 1 137 ? -10.57 4.766 10.617 1 97.88 137 ALA B N 1
ATOM 2441 C CA . ALA B 1 137 ? -11.531 5.523 9.82 1 97.88 137 ALA B CA 1
ATOM 2442 C C . ALA B 1 137 ? -10.82 6.387 8.781 1 97.88 137 ALA B C 1
ATOM 2444 O O . ALA B 1 137 ? -9.625 6.648 8.906 1 97.88 137 ALA B O 1
ATOM 2445 N N . THR B 1 138 ? -11.547 6.715 7.777 1 97.94 138 THR B N 1
ATOM 2446 C CA . THR B 1 138 ? -11.164 7.73 6.809 1 97.94 138 THR B CA 1
ATOM 2447 C C . THR B 1 138 ? -12.188 8.859 6.777 1 97.94 138 THR B C 1
ATOM 2449 O O . THR B 1 138 ? -13.398 8.617 6.734 1 97.94 138 THR B O 1
ATOM 2452 N N . VAL B 1 139 ? -11.734 10.023 6.922 1 98.62 139 VAL B N 1
ATOM 2453 C CA . VAL B 1 139 ? -12.594 11.188 6.723 1 98.62 139 VAL B CA 1
ATOM 2454 C C . VAL B 1 139 ? -12.32 11.805 5.355 1 98.62 139 VAL B C 1
ATOM 2456 O O . VAL B 1 139 ? -11.164 12.008 4.98 1 98.62 139 VAL B O 1
ATOM 2459 N N . TRP B 1 140 ? -13.344 11.984 4.598 1 98.69 140 TRP B N 1
ATOM 2460 C CA . TRP B 1 140 ? -13.266 12.617 3.285 1 98.69 140 TRP B CA 1
ATOM 2461 C C . TRP B 1 140 ? -13.617 14.102 3.379 1 98.69 140 TRP B C 1
ATOM 2463 O O . TRP B 1 140 ? -14.68 14.461 3.891 1 98.69 140 TRP B O 1
ATOM 2473 N N . LEU B 1 141 ? -12.734 14.914 2.859 1 98.69 141 LEU B N 1
ATOM 2474 C CA . LEU B 1 141 ? -12.867 16.359 2.934 1 98.69 141 LEU B CA 1
ATOM 2475 C C . LEU B 1 141 ? -12.68 17 1.559 1 98.69 141 LEU B C 1
ATOM 2477 O O . LEU B 1 141 ? -12.039 16.406 0.683 1 98.69 141 LEU B O 1
ATOM 2481 N N . LYS B 1 142 ? -13.266 18.234 1.457 1 98.81 142 LYS B N 1
ATOM 2482 C CA . LYS B 1 142 ? -12.758 19.078 0.383 1 98.81 142 LYS B CA 1
ATOM 2483 C C . LYS B 1 142 ? -11.297 19.453 0.622 1 98.81 142 LYS B C 1
ATOM 2485 O O . LYS B 1 142 ? -10.93 19.875 1.72 1 98.81 142 LYS B O 1
ATOM 2490 N N . THR B 1 143 ? -10.531 19.25 -0.416 1 98.81 143 THR B N 1
ATOM 2491 C CA . THR B 1 143 ? -9.109 19.516 -0.276 1 98.81 143 THR B CA 1
ATOM 2492 C C . THR B 1 143 ? -8.875 20.953 0.2 1 98.81 143 THR B C 1
ATOM 2494 O O . THR B 1 143 ? -8.023 21.203 1.057 1 98.81 143 THR B O 1
ATOM 2497 N N . GLU B 1 144 ? -9.648 21.859 -0.274 1 98.69 144 GLU B N 1
ATOM 2498 C CA . GLU B 1 144 ? -9.531 23.266 0.11 1 98.69 144 GLU B CA 1
ATOM 2499 C C . GLU B 1 144 ? -9.812 23.453 1.597 1 98.69 144 GLU B C 1
ATOM 2501 O O . GLU B 1 144 ? -9.211 24.312 2.244 1 98.69 144 GLU B O 1
ATOM 2506 N N . ASP B 1 145 ? -10.719 22.672 2.117 1 98.81 145 ASP B N 1
ATOM 2507 C CA . ASP B 1 145 ? -11.016 22.766 3.543 1 98.81 145 ASP B CA 1
ATOM 2508 C C . ASP B 1 145 ? -9.852 22.25 4.383 1 98.81 145 ASP B C 1
ATOM 2510 O O . ASP B 1 145 ? -9.516 22.828 5.418 1 98.81 145 ASP B O 1
ATOM 2514 N N . LEU B 1 146 ? -9.234 21.172 3.93 1 98.81 146 LEU B N 1
ATOM 2515 C CA . LEU B 1 146 ? -8.055 20.672 4.625 1 98.81 146 LEU B CA 1
ATOM 2516 C C . LEU B 1 146 ? -6.961 21.734 4.66 1 98.81 146 LEU B C 1
ATOM 2518 O O . LEU B 1 146 ? -6.359 21.984 5.707 1 98.81 146 LEU B O 1
ATOM 2522 N N . ILE B 1 147 ? -6.758 22.359 3.525 1 98.75 147 ILE B N 1
ATOM 2523 C CA . ILE B 1 147 ? -5.75 23.406 3.428 1 98.75 147 ILE B CA 1
ATOM 2524 C C . ILE B 1 147 ? -6.078 24.531 4.406 1 98.75 147 ILE B C 1
ATOM 2526 O O . ILE B 1 147 ? -5.207 24.984 5.156 1 98.75 147 ILE B O 1
ATOM 2530 N N . ARG B 1 148 ? -7.301 24.938 4.449 1 98.5 148 ARG B N 1
ATOM 2531 C CA . ARG B 1 148 ? -7.73 26.016 5.34 1 98.5 148 ARG B CA 1
ATOM 2532 C C . ARG B 1 148 ? -7.516 25.641 6.801 1 98.5 148 ARG B C 1
ATOM 2534 O O . ARG B 1 148 ? -7.055 26.453 7.602 1 98.5 148 ARG B O 1
ATOM 2541 N N . ILE B 1 149 ? -7.871 24.406 7.137 1 98.44 149 ILE B N 1
ATOM 2542 C CA . ILE B 1 149 ? -7.715 23.922 8.5 1 98.44 149 ILE B CA 1
ATOM 2543 C C . ILE B 1 149 ? -6.254 24.031 8.93 1 98.44 149 ILE B C 1
ATOM 2545 O O . ILE B 1 149 ? -5.953 24.547 10.008 1 98.44 149 ILE B O 1
ATOM 2549 N N . ILE B 1 150 ? -5.387 23.594 8.078 1 98.38 150 ILE B N 1
ATOM 2550 C CA . ILE B 1 150 ? -3.959 23.562 8.375 1 98.38 150 ILE B CA 1
ATOM 2551 C C . ILE B 1 150 ? -3.432 25 8.492 1 98.38 150 ILE B C 1
ATOM 2553 O O . ILE B 1 150 ? -2.691 25.312 9.422 1 98.38 150 ILE B O 1
ATOM 2557 N N . GLU B 1 151 ? -3.891 25.875 7.602 1 97.94 151 GLU B N 1
ATOM 2558 C CA . GLU B 1 151 ? -3.455 27.266 7.609 1 97.94 151 GLU B CA 1
ATOM 2559 C C . GLU B 1 151 ? -3.977 28 8.844 1 97.94 151 GLU B C 1
ATOM 2561 O O . GLU B 1 151 ? -3.262 28.812 9.43 1 97.94 151 GLU B O 1
ATOM 2566 N N . GLU B 1 152 ? -5.141 27.703 9.203 1 96.56 152 GLU B N 1
ATOM 2567 C CA . GLU B 1 152 ? -5.727 28.328 10.383 1 96.56 152 GLU B CA 1
ATOM 2568 C C . GLU B 1 152 ? -5 27.906 11.656 1 96.56 152 GLU B C 1
ATOM 2570 O O . GLU B 1 152 ? -5.059 28.594 12.672 1 96.56 152 GLU B O 1
ATOM 2575 N N . HIS B 1 153 ? -4.355 26.812 11.57 1 95.94 153 HIS B N 1
ATOM 2576 C CA . HIS B 1 153 ? -3.559 26.344 12.695 1 95.94 153 HIS B CA 1
ATOM 2577 C C . HIS B 1 153 ? -2.1 26.766 12.555 1 95.94 153 HIS B C 1
ATOM 2579 O O . HIS B 1 153 ? -1.207 26.125 13.117 1 95.94 153 HIS B O 1
ATOM 2585 N N . GLU B 1 154 ? -1.867 27.75 11.727 1 96.31 154 GLU B N 1
ATOM 2586 C CA . GLU B 1 154 ? -0.613 28.484 11.609 1 96.31 154 GLU B CA 1
ATOM 2587 C C . GLU B 1 154 ? 0.485 27.609 11.008 1 96.31 154 GLU B C 1
ATOM 2589 O O . GLU B 1 154 ? 1.64 27.672 11.438 1 96.31 154 GLU B O 1
ATOM 2594 N N . HIS B 1 155 ? 0.104 26.766 10.156 1 96.94 155 HIS B N 1
ATOM 2595 C CA . HIS B 1 155 ? 1.055 26.016 9.344 1 96.94 155 HIS B CA 1
ATOM 2596 C C . HIS B 1 155 ? 0.913 26.375 7.867 1 96.94 155 HIS B C 1
ATOM 2598 O O . HIS B 1 155 ? -0.196 26.609 7.383 1 96.94 155 HIS B O 1
ATOM 2604 N N . ASP B 1 156 ? 2.033 26.406 7.199 1 95.06 156 ASP B N 1
ATOM 2605 C CA . ASP B 1 156 ? 2.002 26.641 5.762 1 95.06 156 ASP B CA 1
ATOM 2606 C C . ASP B 1 156 ? 1.731 25.344 5 1 95.06 156 ASP B C 1
ATOM 2608 O O . ASP B 1 156 ? 2.135 24.266 5.441 1 95.06 156 ASP B O 1
ATOM 2612 N N . VAL B 1 157 ? 1.001 25.516 3.906 1 98.06 157 VAL B N 1
ATOM 2613 C CA . VAL B 1 157 ? 0.767 24.406 2.988 1 98.06 157 VAL B CA 1
ATOM 2614 C C . VAL B 1 157 ? 1.518 24.656 1.681 1 98.06 157 VAL B C 1
ATOM 2616 O O . VAL B 1 157 ? 1.302 25.672 1.014 1 98.06 157 VAL B O 1
ATOM 2619 N N . THR B 1 158 ? 2.441 23.797 1.374 1 98.12 158 THR B N 1
ATOM 2620 C CA . THR B 1 158 ? 3.145 23.859 0.098 1 98.12 158 THR B CA 1
ATOM 2621 C C . THR B 1 158 ? 2.576 22.844 -0.885 1 98.12 158 THR B C 1
ATOM 2623 O O . THR B 1 158 ? 2.541 21.641 -0.595 1 98.12 158 THR B O 1
ATOM 2626 N N . LEU B 1 159 ? 2.105 23.344 -2.037 1 97.38 159 LEU B N 1
ATOM 2627 C CA . LEU B 1 159 ? 1.597 22.453 -3.082 1 97.38 159 LEU B CA 1
ATOM 2628 C C . LEU B 1 159 ? 2.729 21.969 -3.98 1 97.38 159 LEU B C 1
ATOM 2630 O O . LEU B 1 159 ? 3.539 22.766 -4.457 1 97.38 159 LEU B O 1
ATOM 2634 N N . VAL B 1 160 ? 2.738 20.609 -4.168 1 95.31 160 VAL B N 1
ATOM 2635 C CA . VAL B 1 160 ? 3.824 20.047 -4.965 1 95.31 160 VAL B CA 1
ATOM 2636 C C . VAL B 1 160 ? 3.258 19.078 -6 1 95.31 160 VAL B C 1
ATOM 2638 O O . VAL B 1 160 ? 2.141 18.578 -5.844 1 95.31 160 VAL B O 1
ATOM 2641 N N . SER B 1 161 ? 4.004 18.844 -7.102 1 89.69 161 SER B N 1
ATOM 2642 C CA . SER B 1 161 ? 3.734 17.797 -8.078 1 89.69 161 SER B CA 1
ATOM 2643 C C . SER B 1 161 ? 4.762 16.672 -7.988 1 89.69 161 SER B C 1
ATOM 2645 O O . SER B 1 161 ? 5.961 16.906 -8.156 1 89.69 161 SER B O 1
ATOM 2647 N N . LEU B 1 162 ? 4.289 15.508 -7.512 1 79.31 162 LEU B N 1
ATOM 2648 C CA . LEU B 1 162 ? 5.211 14.391 -7.367 1 79.31 162 LEU B CA 1
ATOM 2649 C C . LEU B 1 162 ? 4.992 13.359 -8.469 1 79.31 162 LEU B C 1
ATOM 2651 O O . LEU B 1 162 ? 4.098 12.516 -8.367 1 79.31 162 LEU B O 1
ATOM 2655 N N . ASP B 1 163 ? 5.184 13.594 -9.758 1 63.53 163 ASP B N 1
ATOM 2656 C CA . ASP B 1 163 ? 5.016 12.734 -10.93 1 63.53 163 ASP B CA 1
ATOM 2657 C C . ASP B 1 163 ? 6.121 11.68 -11 1 63.53 163 ASP B C 1
ATOM 2659 O O . ASP B 1 163 ? 7.227 11.898 -10.492 1 63.53 163 ASP B O 1
#

Foldseek 3Di:
DALVVLVCVCVVVVFDKDKFFAAQDDDDVRVVVGDDPPQQQEKDWAWKAAPVRQAIEIEIDRPPDDFDQVVVCVVVVTHRMDGDDQVCCCVQQVAGPSQDWLLSNLSRLVQRYAYEYECSCCPPPQKHWHHSRDSRMIMIGRVVVSQVVNVVSVHHYHYDHRD/DALVVLVCVCVVVVFDKDKFFAAQDDDDVRVVVGDDPPQQQEKDWAWKAAPVRQAIEIEIDRPPDDFDQVVVCVVVVTHRMDGDDQVCCCVQQVAGPSQDWLLSNLSRLVQRYAYEYECSCCPPPQKHWHHSRDSRMIMIGRVVVSQVVNVVSVHHYHYDHRD

Sequence (326 aa):
MNKQDIYNYLKENNIWHEITEHKAVYNMAELAEVDTPYPEADAKNLFVRDDKKKNFYLITVRGDKRVNLKEFRKANGTRPLSFASEENLMDIMGLIPGAVTPLGILNDTEKKVHFYLDKHFLEEPGLVGVHPNDNTATVWLKTEDLIRIIEEHEHDVTLVSLDMNKQDIYNYLKENNIWHEITEHKAVYNMAELAEVDTPYPEADAKNLFVRDDKKKNFYLITVRGDKRVNLKEFRKANGTRPLSFASEENLMDIMGLIPGAVTPLGILNDTEKKVHFYLDKHFLEEPGLVGVHPNDNTATVWLKTEDLIRIIEEHEHDVTLVSLD

pLDDT: mean 95.16, std 4.87, range [63.53, 98.81]

Organism: NCBI:txid39488